Protein AF-A0A0G0XIG2-F1 (afdb_monomer)

Nearest PDB structures (foldseek):
  6jcs-assembly1_R  TM=6.718E-01  e=4.756E-05  Homo sapiens
  7kpn-assembly1_Z  TM=7.123E-01  e=2.279E-04  Homo sapiens
  9avk-assembly1_A  TM=6.670E-01  e=1.686E-04  Limosilactobacillus reuteri
  2e7m-assembly1_A  TM=6.532E-01  e=5.298E-04  Homo sapiens
  8cka-assembly1_A  TM=6.234E-01  e=2.222E-02  Deinococcus radiodurans R1 = ATCC 13939 = DSM 20539

Structure (mmCIF, N/CA/C/O backbone):
data_AF-A0A0G0XIG2-F1
#
_entry.id   AF-A0A0G0XIG2-F1
#
loop_
_atom_site.group_PDB
_atom_site.id
_atom_site.type_symbol
_atom_site.label_atom_id
_atom_site.label_alt_id
_atom_site.label_comp_id
_atom_site.label_asym_id
_atom_site.label_entity_id
_atom_site.label_seq_id
_atom_site.pdbx_PDB_ins_code
_atom_site.Cartn_x
_atom_site.Cartn_y
_atom_site.Cartn_z
_atom_site.occupancy
_atom_site.B_iso_or_equiv
_atom_site.auth_seq_id
_atom_site.auth_comp_id
_atom_site.auth_asym_id
_atom_site.auth_atom_id
_atom_site.pdbx_PDB_model_num
ATOM 1 N N . MET A 1 1 ? -50.048 7.049 24.162 1.00 36.16 1 MET A N 1
ATOM 2 C CA . MET A 1 1 ? -49.294 7.326 25.404 1.00 36.16 1 MET A CA 1
ATOM 3 C C . MET A 1 1 ? -50.264 7.246 26.570 1.00 36.16 1 MET A C 1
ATOM 5 O O . MET A 1 1 ? -51.149 8.084 26.656 1.00 36.16 1 MET A O 1
ATOM 9 N N . ARG A 1 2 ? -50.200 6.190 27.388 1.00 31.30 2 ARG A N 1
ATOM 10 C CA . ARG A 1 2 ? -51.058 6.041 28.573 1.00 31.30 2 ARG A CA 1
ATOM 11 C C . ARG A 1 2 ? -50.185 6.230 29.810 1.00 31.30 2 ARG A C 1
ATOM 13 O O . ARG A 1 2 ? -49.248 5.466 30.010 1.00 31.30 2 ARG A O 1
ATOM 20 N N . TYR A 1 3 ? -50.475 7.275 30.578 1.00 37.34 3 TYR A N 1
ATOM 21 C CA . TYR A 1 3 ? -49.872 7.518 31.884 1.00 37.34 3 TYR A CA 1
ATOM 22 C C . TYR A 1 3 ? -50.379 6.454 32.864 1.00 37.34 3 TYR A C 1
ATOM 24 O O . TYR A 1 3 ? -51.578 6.384 33.122 1.00 37.34 3 TYR A O 1
ATOM 32 N N . TYR A 1 4 ? -49.477 5.638 33.409 1.00 35.03 4 TYR A N 1
ATOM 33 C CA . TYR A 1 4 ? -49.761 4.840 34.599 1.00 35.03 4 TYR A CA 1
ATOM 34 C C . TYR A 1 4 ? -49.321 5.643 35.823 1.00 35.03 4 TYR A C 1
ATOM 36 O O . TYR A 1 4 ? -48.144 5.965 35.976 1.00 35.03 4 TYR A O 1
ATOM 44 N N . ALA A 1 5 ? -50.282 6.001 36.674 1.00 36.50 5 ALA A N 1
ATOM 45 C CA . ALA A 1 5 ? -50.008 6.548 37.996 1.00 36.50 5 ALA A CA 1
ATOM 46 C C . ALA A 1 5 ? -49.399 5.447 38.888 1.00 36.50 5 ALA A C 1
ATOM 48 O O . ALA A 1 5 ? -49.862 4.305 38.823 1.00 36.50 5 ALA A O 1
ATOM 49 N N . PRO A 1 6 ? -48.392 5.741 39.729 1.00 43.81 6 PRO A N 1
ATOM 50 C CA . PRO A 1 6 ? -47.852 4.739 40.635 1.00 43.81 6 PRO A CA 1
ATOM 51 C C . PRO A 1 6 ? -48.862 4.444 41.752 1.00 43.81 6 PRO A C 1
ATOM 53 O O . PRO A 1 6 ? -49.328 5.348 42.450 1.00 43.81 6 PRO A O 1
ATOM 56 N N . TYR A 1 7 ? -49.197 3.165 41.920 1.00 41.47 7 TYR A N 1
ATOM 57 C CA . TYR A 1 7 ? -50.006 2.676 43.033 1.00 41.47 7 TYR A CA 1
ATOM 58 C C . TYR A 1 7 ? -49.298 2.982 44.362 1.00 41.47 7 TYR A C 1
ATOM 60 O O . TYR A 1 7 ? -48.201 2.493 44.628 1.00 41.47 7 TYR A O 1
ATOM 68 N N . ARG A 1 8 ? -49.931 3.813 45.197 1.00 44.31 8 ARG A N 1
ATOM 69 C CA . ARG A 1 8 ? -49.504 4.113 46.568 1.00 44.31 8 ARG A CA 1
ATOM 70 C C . ARG A 1 8 ? -50.031 3.027 47.507 1.00 44.31 8 ARG A C 1
ATOM 72 O O . ARG A 1 8 ? -51.217 3.028 47.817 1.00 44.31 8 ARG A O 1
ATOM 79 N N . PHE A 1 9 ? -49.166 2.142 47.997 1.00 45.34 9 PHE A N 1
ATOM 80 C CA . PHE A 1 9 ? -49.479 1.355 49.192 1.00 45.34 9 PHE A CA 1
ATOM 81 C C . PHE A 1 9 ? -49.104 2.172 50.430 1.00 45.34 9 PHE A C 1
ATOM 83 O O . PHE A 1 9 ? -47.931 2.408 50.707 1.00 45.34 9 PHE A O 1
ATOM 90 N N . LEU A 1 10 ? -50.121 2.644 51.150 1.00 36.84 10 LEU A N 1
ATOM 91 C CA . LEU A 1 10 ? -49.984 3.240 52.475 1.00 36.84 10 LEU A CA 1
ATOM 92 C C . LEU A 1 10 ? -50.028 2.111 53.509 1.00 36.84 10 LEU A C 1
ATOM 94 O O . LEU A 1 10 ? -51.076 1.506 53.716 1.00 36.84 10 LEU A O 1
ATOM 98 N N . VAL A 1 11 ? -48.895 1.817 54.146 1.00 44.72 11 VAL A N 1
ATOM 99 C CA . VAL A 1 11 ? -48.856 0.946 55.328 1.00 44.72 11 VAL A CA 1
ATOM 100 C C . VAL A 1 11 ? -48.960 1.843 56.557 1.00 44.72 11 VAL A C 1
ATOM 102 O O . VAL A 1 11 ? -48.058 2.629 56.833 1.00 44.72 11 VAL A O 1
ATOM 105 N N . TYR A 1 12 ? -50.074 1.749 57.283 1.00 39.34 12 TYR A N 1
ATOM 106 C CA . TYR A 1 12 ? -50.264 2.432 58.561 1.00 39.34 12 TYR A CA 1
ATOM 107 C C . TYR A 1 12 ? -49.901 1.478 59.699 1.00 39.34 12 TYR A C 1
ATOM 109 O O . TYR A 1 12 ? -50.469 0.395 59.803 1.00 39.34 12 TYR A O 1
ATOM 117 N N . THR A 1 13 ? -48.990 1.879 60.583 1.00 43.47 13 THR A N 1
ATOM 118 C CA . THR A 1 13 ? -48.881 1.281 61.922 1.00 43.47 13 THR A CA 1
ATOM 119 C C . THR A 1 13 ? -49.115 2.390 62.937 1.00 43.47 13 THR A C 1
ATOM 121 O O . THR A 1 13 ? -48.410 3.396 62.931 1.00 43.47 13 THR A O 1
ATOM 124 N N . ILE A 1 14 ? -50.144 2.235 63.772 1.00 39.88 14 ILE A N 1
ATOM 125 C CA . ILE A 1 14 ? -50.480 3.189 64.831 1.00 39.88 14 ILE A CA 1
ATOM 126 C C . ILE A 1 14 ? -49.785 2.718 66.107 1.00 39.88 14 ILE A C 1
ATOM 128 O O . ILE A 1 14 ? -50.177 1.706 66.682 1.00 39.88 14 ILE A O 1
ATOM 132 N N . ILE A 1 15 ? -48.781 3.462 66.568 1.00 43.16 15 ILE A N 1
ATOM 133 C CA . ILE A 1 15 ? -48.285 3.376 67.945 1.00 43.16 15 ILE A CA 1
ATOM 134 C C . ILE A 1 15 ? -48.317 4.800 68.504 1.00 43.16 15 ILE A C 1
ATOM 136 O O . ILE A 1 15 ? -47.615 5.682 68.019 1.00 43.16 15 ILE A O 1
ATOM 140 N N . SER A 1 16 ? -49.225 5.028 69.455 1.00 48.47 16 SER A N 1
ATOM 141 C CA . SER A 1 16 ? -49.257 6.172 70.381 1.00 48.47 16 SER A CA 1
ATOM 142 C C . SER A 1 16 ? -48.782 7.537 69.837 1.00 48.47 16 SER A C 1
ATOM 144 O O . SER A 1 16 ? -47.772 8.079 70.279 1.00 48.47 16 SER A O 1
ATOM 146 N N . GLY A 1 17 ? -49.563 8.138 68.934 1.00 47.84 17 GLY A N 1
ATOM 147 C CA . GLY A 1 17 ? -49.668 9.602 68.842 1.00 47.84 17 GLY A CA 1
ATOM 148 C C . GLY A 1 17 ? -48.593 10.386 68.078 1.00 47.84 17 GLY A C 1
ATOM 149 O O . GLY A 1 17 ? -48.661 11.611 68.099 1.00 47.84 17 GLY A O 1
ATOM 150 N N . ILE A 1 18 ? -47.650 9.756 67.367 1.00 46.22 18 ILE A N 1
ATOM 151 C CA . ILE A 1 18 ? -46.701 10.478 66.494 1.00 46.22 18 ILE A CA 1
ATOM 152 C C . ILE A 1 18 ? -46.729 9.875 65.085 1.00 46.22 18 ILE A C 1
ATOM 154 O O . ILE A 1 18 ? -46.385 8.714 64.882 1.00 46.22 18 ILE A O 1
ATOM 158 N N . CYS A 1 19 ? -47.137 10.672 64.094 1.00 38.09 19 CYS A N 1
ATOM 159 C CA . CYS A 1 19 ? -47.075 10.301 62.682 1.00 38.09 19 CYS A CA 1
ATOM 160 C C . CYS A 1 19 ? -45.669 10.614 62.145 1.00 38.09 19 CYS A C 1
ATOM 162 O O . CYS A 1 19 ? -45.363 11.756 61.806 1.00 38.09 19 CYS A O 1
ATOM 164 N N . LEU A 1 20 ? -44.792 9.610 62.111 1.00 37.50 20 LEU A N 1
ATOM 165 C CA . LEU A 1 20 ? -43.488 9.693 61.450 1.00 37.50 20 LEU A CA 1
ATOM 166 C C . LEU A 1 20 ? -43.645 9.288 59.979 1.00 37.50 20 LEU A C 1
ATOM 168 O O . LEU A 1 20 ? -43.907 8.128 59.670 1.00 37.50 20 LEU A O 1
ATOM 172 N N . TYR A 1 21 ? -43.473 10.246 59.067 1.00 38.81 21 TYR A N 1
ATOM 173 C CA . TYR A 1 21 ? -43.365 9.970 57.635 1.00 38.81 21 TYR A CA 1
ATOM 174 C C . TYR A 1 21 ? -41.953 9.457 57.334 1.00 38.81 21 TYR A C 1
ATOM 176 O O . TYR A 1 21 ? -41.020 10.248 57.205 1.00 38.81 21 TYR A O 1
ATOM 184 N N . SER A 1 22 ? -41.767 8.144 57.212 1.00 49.09 22 SER A N 1
ATOM 185 C CA . SER A 1 22 ? -40.553 7.605 56.597 1.00 49.09 22 SER A CA 1
ATOM 186 C C . SER A 1 22 ? -40.738 7.568 55.079 1.00 49.09 22 SER A C 1
ATOM 188 O O . SER A 1 22 ? -41.499 6.776 54.525 1.00 49.09 22 SER A O 1
ATOM 190 N N . PHE A 1 23 ? -40.042 8.462 54.378 1.00 46.47 23 PHE A N 1
ATOM 191 C CA . PHE A 1 23 ? -39.913 8.385 52.928 1.00 46.47 23 PHE A CA 1
ATOM 192 C C . PHE A 1 23 ? -38.911 7.277 52.592 1.00 46.47 23 PHE A C 1
ATOM 194 O O . PHE A 1 23 ? -37.703 7.490 52.628 1.00 46.47 23 PHE A O 1
ATOM 201 N N . LEU A 1 24 ? -39.403 6.085 52.253 1.00 46.69 24 LEU A N 1
ATOM 202 C CA . LEU A 1 24 ? -38.600 5.103 51.526 1.00 46.69 24 LEU A CA 1
ATOM 203 C C . LEU A 1 24 ? -38.443 5.609 50.089 1.00 46.69 24 LEU A C 1
ATOM 205 O O . LEU A 1 24 ? -39.316 5.402 49.240 1.00 46.69 24 LEU A O 1
ATOM 209 N N . SER A 1 25 ? -37.343 6.312 49.821 1.00 52.09 25 SER A N 1
ATOM 210 C CA . SER A 1 25 ? -36.914 6.602 48.458 1.00 52.09 25 SER A CA 1
ATOM 211 C C . SER A 1 25 ? -36.524 5.284 47.790 1.00 52.09 25 SER A C 1
ATOM 213 O O . SER A 1 25 ? -35.416 4.776 47.930 1.00 52.09 25 SER A O 1
ATOM 215 N N . HIS A 1 26 ? -37.459 4.700 47.048 1.00 51.06 26 HIS A N 1
ATOM 216 C CA . HIS A 1 26 ? -37.123 3.634 46.118 1.00 51.06 26 HIS A CA 1
ATOM 217 C C . HIS A 1 26 ? -36.421 4.293 44.933 1.00 51.06 26 HIS A C 1
ATOM 219 O O . HIS A 1 26 ? -37.064 4.822 44.025 1.00 51.06 26 HIS A O 1
ATOM 225 N N . ALA A 1 27 ? -35.088 4.318 44.980 1.00 52.62 27 ALA A N 1
ATOM 226 C CA . ALA A 1 27 ? -34.281 4.647 43.820 1.00 52.62 27 ALA A CA 1
ATOM 227 C C . ALA A 1 27 ? -34.660 3.663 42.708 1.00 52.62 27 ALA A C 1
ATOM 229 O O . ALA A 1 27 ? -34.377 2.468 42.781 1.00 52.62 27 ALA A O 1
ATOM 230 N N . SER A 1 28 ? -35.366 4.156 41.695 1.00 52.25 28 SER A N 1
ATOM 231 C CA . SER A 1 28 ? -35.620 3.385 40.487 1.00 52.25 28 SER A CA 1
ATOM 232 C C . SER A 1 28 ? -34.295 3.326 39.736 1.00 52.25 28 SER A C 1
ATOM 234 O O . SER A 1 28 ? -33.903 4.305 39.105 1.00 52.25 28 SER A O 1
ATOM 236 N N . ILE A 1 29 ? -33.564 2.217 39.852 1.00 52.56 29 ILE A N 1
ATOM 237 C CA . ILE A 1 29 ? -32.381 1.983 39.023 1.00 52.56 29 ILE A CA 1
ATOM 238 C C . ILE A 1 29 ? -32.909 1.729 37.612 1.00 52.56 29 ILE A C 1
ATOM 240 O O . ILE A 1 29 ? -33.339 0.623 37.288 1.00 52.56 29 ILE A O 1
ATOM 244 N N . SER A 1 30 ? -32.927 2.761 36.768 1.00 47.56 30 SER A N 1
ATOM 245 C CA . SER A 1 30 ? -33.072 2.556 35.332 1.00 47.56 30 SER A CA 1
ATOM 246 C C . SER A 1 30 ? -31.855 1.753 34.880 1.00 47.56 30 SER A C 1
ATOM 248 O O . SER A 1 30 ? -30.745 2.284 34.818 1.00 47.56 30 SER A O 1
ATOM 250 N N . HIS A 1 31 ? -32.037 0.461 34.620 1.00 43.78 31 HIS A N 1
ATOM 251 C CA . HIS A 1 31 ? -31.001 -0.377 34.035 1.00 43.78 31 HIS A CA 1
ATOM 252 C C . HIS A 1 31 ? -30.837 0.055 32.574 1.00 43.78 31 HIS A C 1
ATOM 254 O O . HIS A 1 31 ? -31.499 -0.471 31.680 1.00 43.78 31 HIS A O 1
ATOM 260 N N . ALA A 1 32 ? -30.021 1.086 32.337 1.00 54.28 32 ALA A N 1
ATOM 261 C CA . ALA A 1 32 ? -29.539 1.387 31.000 1.00 54.28 32 ALA A CA 1
ATOM 262 C C . ALA A 1 32 ? -28.873 0.105 30.497 1.00 54.28 32 ALA A C 1
ATOM 264 O O . ALA A 1 32 ? -27.925 -0.376 31.122 1.00 54.28 32 ALA A O 1
ATOM 265 N N . GLN A 1 33 ? -29.423 -0.497 29.439 1.00 55.59 33 GLN A N 1
ATOM 266 C CA . GLN A 1 33 ? -28.812 -1.673 28.833 1.00 55.59 33 GLN A CA 1
ATOM 267 C C . GLN A 1 33 ? -27.356 -1.325 28.539 1.00 55.59 33 GLN A C 1
ATOM 269 O O . GLN A 1 33 ? -27.069 -0.393 27.789 1.00 55.59 33 GLN A O 1
ATOM 274 N N . SER A 1 34 ? -26.444 -2.014 29.218 1.00 69.56 34 SER A N 1
ATOM 275 C CA . SER A 1 34 ? -25.024 -1.740 29.078 1.00 69.56 34 SER A CA 1
ATOM 276 C C . SER A 1 34 ? -24.607 -2.219 27.693 1.00 69.56 34 SER A C 1
ATOM 278 O O . SER A 1 34 ? -24.662 -3.416 27.401 1.00 69.56 34 SER A O 1
ATOM 280 N N . ILE A 1 35 ? -24.254 -1.276 26.819 1.00 84.00 35 ILE A N 1
ATOM 281 C CA . ILE A 1 35 ? -23.637 -1.583 25.528 1.00 84.00 35 ILE A CA 1
ATOM 282 C C . ILE A 1 35 ? -22.392 -2.419 25.829 1.00 84.00 35 ILE A C 1
ATOM 284 O O . ILE A 1 35 ? -21.539 -1.995 26.604 1.00 84.00 35 ILE A O 1
ATOM 288 N N . THR A 1 36 ? -22.321 -3.624 25.267 1.00 93.69 36 THR A N 1
ATOM 289 C CA . THR A 1 36 ? -21.193 -4.536 25.466 1.00 93.69 36 THR A CA 1
ATOM 290 C C . THR A 1 36 ? -20.287 -4.435 24.252 1.00 93.69 36 THR A C 1
ATOM 292 O O . THR A 1 36 ? -20.733 -4.693 23.140 1.00 93.69 36 THR A O 1
ATOM 295 N N . LEU A 1 37 ? -19.010 -4.111 24.442 1.00 97.31 37 LEU A N 1
ATOM 296 C CA . LEU A 1 37 ? -18.024 -4.184 23.363 1.00 97.31 37 LEU A CA 1
ATOM 297 C C . LEU A 1 37 ? -17.799 -5.651 22.947 1.00 97.31 37 LEU A C 1
ATOM 299 O O . LEU A 1 37 ? -17.106 -6.402 23.638 1.00 97.31 37 LEU A O 1
ATOM 303 N N . SER A 1 38 ? -18.383 -6.056 21.819 1.00 97.50 38 SER A N 1
ATOM 304 C CA . SER A 1 38 ? -18.361 -7.447 21.352 1.00 97.50 38 SER A CA 1
ATOM 305 C C . SER A 1 38 ? -17.321 -7.700 20.268 1.00 97.50 38 SER A C 1
ATOM 307 O O . SER A 1 38 ? -16.796 -8.806 20.186 1.00 97.50 38 SER A O 1
ATOM 309 N N . SER A 1 39 ? -17.028 -6.714 19.420 1.00 98.19 39 SER A N 1
ATOM 310 C CA . SER A 1 39 ? -15.992 -6.843 18.393 1.00 98.19 39 SER A CA 1
ATOM 311 C C . SER A 1 39 ? -15.452 -5.487 17.940 1.00 98.19 39 SER A C 1
ATOM 313 O O . SER A 1 39 ? -16.015 -4.435 18.245 1.00 98.19 39 SER A O 1
ATOM 315 N N . VAL A 1 40 ? -14.347 -5.524 17.201 1.00 98.56 40 VAL A N 1
ATOM 316 C CA . VAL A 1 40 ? -13.801 -4.395 16.447 1.00 98.56 40 VAL A CA 1
ATOM 317 C C . VAL A 1 40 ? -13.400 -4.884 15.062 1.00 98.56 40 VAL A C 1
ATOM 319 O O . VAL A 1 40 ? -12.956 -6.020 14.904 1.00 98.56 40 VAL A O 1
ATOM 322 N N . GLN A 1 41 ? -13.572 -4.036 14.056 1.00 98.44 41 GLN A N 1
ATOM 323 C CA . GLN A 1 41 ? -13.164 -4.302 12.681 1.00 98.44 41 GLN A CA 1
ATOM 324 C C . GLN A 1 41 ? -12.167 -3.245 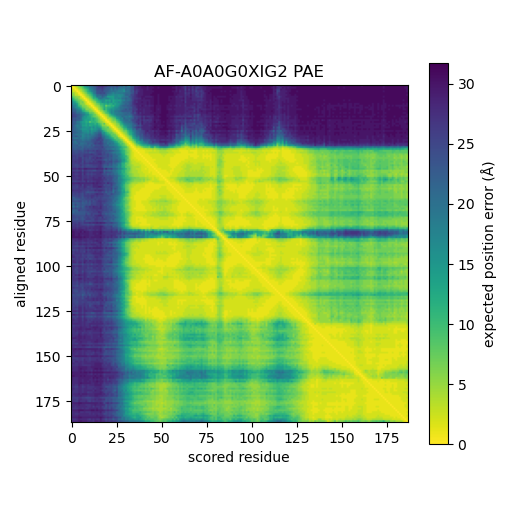12.216 1.00 98.44 41 GLN A C 1
ATOM 326 O O . GLN A 1 41 ? -12.270 -2.085 12.613 1.00 98.44 41 GLN A O 1
ATOM 331 N N . ILE A 1 42 ? -11.235 -3.647 11.348 1.00 98.19 42 ILE A N 1
ATOM 332 C CA . ILE A 1 42 ? -10.354 -2.740 10.605 1.00 98.19 42 ILE A CA 1
ATOM 333 C C . ILE A 1 42 ? -10.802 -2.718 9.149 1.00 98.19 42 ILE A C 1
ATOM 335 O O . ILE A 1 42 ? -10.976 -3.767 8.526 1.00 98.19 42 ILE A O 1
ATOM 339 N N . GLN A 1 43 ? -10.892 -1.521 8.587 1.00 97.94 43 GLN A N 1
ATOM 340 C CA . GLN A 1 43 ? -10.994 -1.302 7.156 1.00 97.94 43 GLN A CA 1
ATOM 341 C C . GLN A 1 43 ? -9.738 -0.584 6.671 1.00 97.94 43 GLN A C 1
ATOM 343 O O . GLN A 1 43 ? -9.392 0.488 7.163 1.00 97.94 43 GLN A O 1
ATOM 348 N N . ALA A 1 44 ? -9.052 -1.195 5.711 1.00 97.12 44 ALA A N 1
ATOM 349 C CA . ALA A 1 44 ? -7.889 -0.623 5.051 1.00 97.12 44 ALA A CA 1
ATOM 350 C C . ALA A 1 44 ? -8.271 -0.184 3.637 1.00 97.12 44 ALA A C 1
ATOM 352 O O . ALA A 1 44 ? -8.973 -0.919 2.940 1.00 97.12 44 ALA A O 1
ATOM 353 N N . ALA A 1 45 ? -7.783 0.976 3.192 1.00 97.38 45 ALA A N 1
ATOM 354 C CA . ALA A 1 45 ? -7.996 1.437 1.817 1.00 97.38 45 ALA A CA 1
ATOM 355 C C . ALA A 1 45 ? -7.392 0.471 0.775 1.00 97.38 45 ALA A C 1
ATOM 357 O O . ALA A 1 45 ? -7.906 0.332 -0.330 1.00 97.38 45 ALA A O 1
ATOM 358 N N . SER A 1 46 ? -6.312 -0.218 1.146 1.00 96.75 46 SER A N 1
ATOM 359 C CA . SER A 1 46 ? -5.690 -1.315 0.404 1.00 96.75 46 SER A CA 1
ATOM 360 C C . SER A 1 46 ? -4.992 -2.239 1.401 1.00 96.75 46 SER A C 1
ATOM 362 O O . SER A 1 46 ? -4.536 -1.781 2.443 1.00 96.75 46 SER A O 1
ATOM 364 N N . LYS A 1 47 ? -4.868 -3.533 1.095 1.00 95.50 47 LYS A N 1
ATOM 365 C CA . LYS A 1 47 ? -4.010 -4.456 1.869 1.00 95.50 47 LYS A CA 1
ATOM 366 C C . LYS A 1 47 ? -2.585 -4.546 1.316 1.00 95.50 47 LYS A C 1
ATOM 368 O O . LYS A 1 47 ? -1.731 -5.195 1.914 1.00 95.50 47 LYS A O 1
ATOM 373 N N . THR A 1 48 ? -2.328 -3.865 0.201 1.00 95.94 48 THR A N 1
ATOM 374 C CA . THR A 1 48 ? -1.008 -3.745 -0.417 1.00 95.94 48 THR A CA 1
ATOM 375 C C . THR A 1 48 ? -0.559 -2.291 -0.384 1.00 95.94 48 THR A C 1
ATOM 377 O O . THR A 1 48 ? -1.302 -1.401 -0.803 1.00 95.94 48 THR A O 1
ATOM 380 N N . ALA A 1 49 ? 0.660 -2.056 0.091 1.00 95.00 49 ALA A N 1
ATOM 381 C CA . ALA A 1 49 ? 1.297 -0.750 0.127 1.00 95.00 49 ALA A CA 1
ATOM 382 C C . ALA A 1 49 ? 2.598 -0.780 -0.682 1.00 95.00 49 ALA A C 1
ATOM 384 O O . ALA A 1 49 ? 3.365 -1.739 -0.611 1.00 95.00 49 ALA A O 1
ATOM 385 N N . THR A 1 50 ? 2.869 0.284 -1.429 1.00 95.19 50 THR A N 1
ATOM 386 C CA . THR A 1 50 ? 4.093 0.411 -2.224 1.00 95.19 50 THR A CA 1
ATOM 387 C C . THR A 1 50 ? 4.994 1.460 -1.593 1.00 95.19 50 THR A C 1
ATOM 389 O O . THR A 1 50 ? 4.553 2.581 -1.324 1.00 95.19 50 THR A O 1
ATOM 392 N N . ILE A 1 51 ? 6.260 1.112 -1.363 1.00 93.75 51 ILE A N 1
ATOM 393 C CA . ILE A 1 51 ? 7.247 2.046 -0.807 1.00 93.75 51 ILE A CA 1
ATOM 394 C C . ILE A 1 51 ? 7.328 3.292 -1.707 1.00 93.75 51 ILE A C 1
ATOM 396 O O . ILE A 1 51 ? 7.412 3.188 -2.930 1.00 93.75 51 ILE A O 1
ATOM 400 N N . GLY A 1 52 ? 7.254 4.481 -1.103 1.00 90.69 52 GLY A N 1
ATOM 401 C CA . GLY A 1 52 ? 7.328 5.762 -1.817 1.00 90.69 52 GLY A CA 1
ATOM 402 C C . GLY A 1 52 ? 6.040 6.223 -2.520 1.00 90.69 52 GLY A C 1
ATOM 403 O O . GLY A 1 52 ? 6.044 7.296 -3.115 1.00 90.69 52 GLY A O 1
ATOM 404 N N . LYS A 1 53 ? 4.928 5.472 -2.446 1.00 90.81 53 LYS A N 1
ATOM 405 C CA . LYS A 1 53 ? 3.628 5.862 -3.044 1.00 90.81 53 LYS A CA 1
ATOM 406 C C . LYS A 1 53 ? 2.637 6.503 -2.061 1.00 90.81 53 LYS A C 1
ATOM 408 O O . LYS A 1 53 ? 1.494 6.755 -2.429 1.00 90.81 53 LYS A O 1
ATOM 413 N N . GLY A 1 54 ? 3.083 6.811 -0.843 1.00 92.94 54 GLY A N 1
ATOM 414 C CA . GLY A 1 54 ? 2.259 7.385 0.223 1.00 92.94 54 GLY A CA 1
ATOM 415 C C . GLY A 1 54 ? 1.751 6.343 1.220 1.00 92.94 54 GLY A C 1
ATOM 416 O O . GLY A 1 54 ? 2.044 5.151 1.109 1.00 92.94 54 GLY A O 1
ATOM 417 N N . SER A 1 55 ? 1.027 6.815 2.232 1.00 96.38 55 SER A N 1
ATOM 418 C CA . SER A 1 55 ? 0.503 5.975 3.310 1.00 96.38 55 SER A CA 1
ATOM 419 C C . SER A 1 55 ? -0.849 5.358 2.942 1.00 96.38 55 SER A C 1
ATOM 421 O O . SER A 1 55 ? -1.646 5.953 2.219 1.00 96.38 55 SER A O 1
ATOM 423 N N . VAL A 1 56 ? -1.136 4.176 3.484 1.00 97.62 56 VAL A N 1
ATOM 424 C CA . VAL A 1 56 ? -2.447 3.529 3.390 1.00 97.62 56 VAL A CA 1
ATOM 425 C C . VAL A 1 56 ? -3.305 3.949 4.578 1.00 97.62 56 VAL A C 1
ATOM 427 O 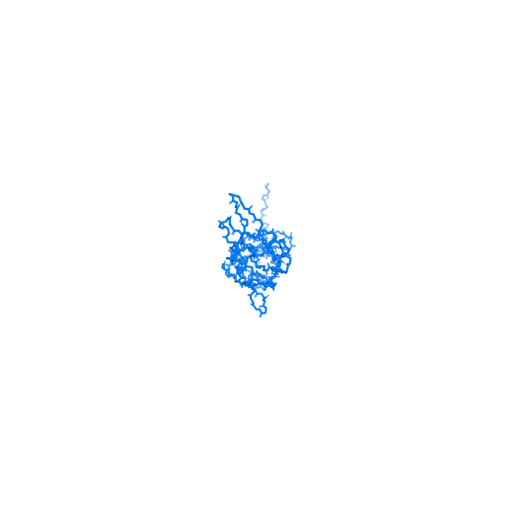O . VAL A 1 56 ? -2.929 3.718 5.727 1.00 97.62 56 VAL A O 1
ATOM 430 N N . GLY A 1 57 ? -4.468 4.536 4.301 1.00 98.12 57 GLY A N 1
ATOM 431 C CA . GLY A 1 57 ? -5.450 4.879 5.327 1.00 98.12 57 GLY A CA 1
ATOM 432 C C . GLY A 1 57 ? -6.106 3.636 5.931 1.00 98.12 57 GLY A C 1
ATOM 433 O O . GLY A 1 57 ? -6.507 2.715 5.211 1.00 98.12 57 GLY A O 1
ATOM 434 N N . LEU A 1 58 ? -6.226 3.636 7.254 1.00 98.44 58 LEU A N 1
ATOM 435 C CA . LEU A 1 58 ? -6.861 2.602 8.059 1.00 98.44 58 LEU A CA 1
ATOM 436 C C . LEU A 1 58 ? -7.928 3.240 8.945 1.00 98.44 58 LEU A C 1
ATOM 438 O O . LEU A 1 58 ? -7.704 4.307 9.517 1.00 98.44 58 LEU A O 1
ATOM 442 N N . SER A 1 59 ? -9.058 2.565 9.109 1.00 98.44 59 SER A N 1
ATOM 443 C CA . SER A 1 59 ? -10.107 2.963 10.045 1.00 98.44 59 SER A CA 1
ATOM 444 C C . SER A 1 59 ? -10.583 1.783 10.876 1.00 98.44 59 SER A C 1
ATOM 446 O O . SER A 1 59 ? -10.620 0.658 10.378 1.00 98.44 59 SER A O 1
ATOM 448 N N . ALA A 1 60 ? -10.987 2.045 12.114 1.00 98.38 60 ALA A N 1
ATOM 449 C CA . ALA A 1 60 ? -11.548 1.050 13.014 1.00 98.38 60 ALA A CA 1
ATOM 450 C C . ALA A 1 60 ? -12.964 1.424 13.458 1.00 98.38 60 ALA A C 1
ATOM 452 O O . ALA A 1 60 ? -13.263 2.598 13.684 1.00 98.38 60 ALA A O 1
ATOM 453 N N . LEU A 1 61 ? -13.815 0.408 13.612 1.00 98.56 61 LEU A N 1
ATOM 454 C CA . LEU A 1 61 ? -15.155 0.551 14.174 1.00 98.56 61 LEU A CA 1
ATOM 455 C C . LEU A 1 61 ? -15.473 -0.632 15.089 1.00 98.56 61 LEU A C 1
ATOM 457 O O . LEU A 1 61 ? -15.274 -1.791 14.719 1.00 98.56 61 LEU A O 1
ATOM 461 N N . ALA A 1 62 ? -15.928 -0.322 16.297 1.00 98.50 62 ALA A N 1
ATOM 462 C CA . ALA A 1 62 ? -16.378 -1.285 17.288 1.00 98.50 62 ALA A CA 1
ATOM 463 C C . ALA A 1 62 ? -17.870 -1.594 17.141 1.00 98.50 62 ALA A C 1
ATOM 465 O O . ALA A 1 62 ? -18.647 -0.729 16.734 1.00 98.50 62 ALA A O 1
ATOM 466 N N . TYR A 1 63 ? -18.266 -2.804 17.534 1.00 98.19 63 TYR A N 1
ATOM 467 C CA . TYR A 1 63 ? -19.646 -3.271 17.463 1.00 98.19 63 TYR A CA 1
ATOM 468 C C . TYR A 1 63 ? -20.094 -3.945 18.756 1.00 98.19 63 TYR A C 1
ATOM 470 O O . TYR A 1 63 ? -19.295 -4.563 19.473 1.00 98.19 63 TYR A O 1
ATOM 478 N N . ASP A 1 64 ? -21.390 -3.827 19.031 1.00 97.25 64 ASP A N 1
ATOM 479 C CA . ASP A 1 64 ? -22.053 -4.503 20.138 1.00 97.25 64 ASP A CA 1
ATOM 480 C C . ASP A 1 64 ? -22.369 -5.977 19.820 1.00 97.25 64 ASP A C 1
ATOM 482 O O . ASP A 1 64 ? -22.085 -6.484 18.732 1.00 97.25 64 ASP A O 1
ATOM 486 N N . GLN A 1 65 ? -22.961 -6.686 20.780 1.00 95.50 65 GLN A N 1
ATOM 487 C CA . GLN A 1 65 ? -23.345 -8.095 20.642 1.00 95.50 65 GLN A CA 1
ATOM 488 C C . GLN A 1 65 ? -24.415 -8.357 19.566 1.00 95.50 65 GLN A C 1
ATOM 490 O O . GLN A 1 65 ? -24.592 -9.496 19.140 1.00 95.50 65 GLN A O 1
ATOM 495 N N . ASN A 1 66 ? -25.125 -7.317 19.126 1.00 95.56 66 ASN A N 1
ATOM 496 C CA . ASN A 1 66 ? -26.122 -7.369 18.060 1.00 95.56 66 ASN A CA 1
ATOM 497 C C . ASN A 1 66 ? -25.546 -6.883 16.718 1.00 95.56 66 ASN A C 1
ATOM 499 O O . ASN A 1 66 ? -26.300 -6.700 15.763 1.00 95.56 66 ASN A O 1
ATOM 503 N N . ASN A 1 67 ? -24.225 -6.677 16.640 1.00 96.00 67 ASN A N 1
ATOM 504 C CA . ASN A 1 67 ? -23.519 -6.147 15.478 1.00 96.00 67 ASN A CA 1
ATOM 505 C C . ASN A 1 67 ? -23.922 -4.705 15.102 1.00 96.00 67 ASN A C 1
ATOM 507 O O . ASN A 1 67 ? -23.772 -4.294 13.950 1.00 96.00 67 ASN A O 1
ATOM 511 N N . ASN A 1 68 ? -24.413 -3.910 16.059 1.00 96.62 68 ASN A N 1
ATOM 512 C CA . ASN A 1 68 ? -24.612 -2.477 15.855 1.00 96.62 68 ASN A CA 1
ATOM 513 C C . ASN A 1 68 ? -23.306 -1.718 16.112 1.00 96.62 68 ASN A C 1
ATOM 515 O O . ASN A 1 68 ? -22.592 -2.045 17.063 1.00 96.62 68 ASN A O 1
ATOM 519 N N . PRO A 1 69 ? -22.994 -0.683 15.315 1.00 97.06 69 PRO A N 1
ATOM 520 C CA . PRO A 1 69 ? -21.792 0.113 15.511 1.00 97.06 69 PRO A CA 1
ATOM 521 C C . PRO A 1 69 ? -21.868 0.936 16.799 1.00 97.06 69 PRO A C 1
ATOM 523 O O . PRO A 1 69 ? -22.900 1.529 17.123 1.00 97.06 69 PRO A O 1
ATOM 526 N N . ILE A 1 70 ? -20.742 1.018 17.505 1.00 96.88 70 ILE A N 1
ATOM 527 C CA . ILE A 1 70 ? -20.600 1.810 18.723 1.00 96.88 70 ILE A CA 1
ATOM 528 C C . ILE A 1 70 ? -19.791 3.073 18.415 1.00 96.88 70 ILE A C 1
ATOM 530 O O . ILE A 1 70 ? -18.585 3.025 18.177 1.00 96.88 70 ILE A O 1
ATOM 534 N N . TRP A 1 71 ? -20.468 4.221 18.432 1.00 93.75 71 TRP A N 1
ATOM 535 C CA . TRP A 1 71 ? -19.907 5.499 17.974 1.00 93.75 71 TRP A CA 1
ATOM 536 C C . TRP A 1 71 ? -19.184 6.313 19.055 1.00 93.75 71 TRP A C 1
ATOM 538 O O . TRP A 1 71 ? -18.511 7.290 18.733 1.00 93.75 71 TRP A O 1
ATOM 548 N N . SER A 1 72 ? -19.326 5.958 20.334 1.00 93.12 72 SER A N 1
ATOM 549 C CA . SER A 1 72 ? -18.747 6.712 21.451 1.00 93.12 72 SER A CA 1
ATOM 550 C C . SER A 1 72 ? -18.371 5.807 22.626 1.00 93.12 72 SER A C 1
ATOM 552 O O . SER A 1 72 ? -18.821 4.668 22.725 1.00 93.12 72 SER A O 1
ATOM 554 N N . GLY A 1 73 ? -17.498 6.303 23.508 1.00 93.56 73 GLY A N 1
ATOM 555 C CA . GLY A 1 73 ? -17.038 5.558 24.687 1.00 93.56 73 GLY A CA 1
ATOM 556 C C . GLY A 1 73 ? -16.011 4.456 24.401 1.00 93.56 73 GLY A C 1
ATOM 557 O O . GLY A 1 73 ? -15.615 3.757 25.330 1.00 93.56 73 GLY A O 1
ATOM 558 N N . VAL A 1 74 ? -15.567 4.314 23.146 1.00 97.69 74 VAL A N 1
ATOM 559 C CA . VAL A 1 74 ? -14.497 3.391 22.738 1.00 97.69 74 VAL A CA 1
ATOM 560 C C . VAL A 1 74 ? -13.213 4.170 22.478 1.00 97.69 74 VAL A C 1
ATOM 562 O O . VAL A 1 74 ? -13.218 5.126 21.700 1.00 97.69 74 VAL A O 1
ATOM 565 N N . THR A 1 75 ? -12.106 3.743 23.080 1.00 98.12 75 THR A N 1
ATOM 566 C CA . THR A 1 75 ? -10.761 4.175 22.683 1.00 98.12 75 THR A CA 1
ATOM 567 C C . THR A 1 75 ? -10.130 3.137 21.765 1.00 98.12 75 THR A C 1
ATOM 569 O O . THR A 1 75 ? -10.367 1.940 21.915 1.00 98.12 75 THR A O 1
ATOM 572 N N . TYR A 1 76 ? -9.336 3.602 20.804 1.00 98.44 76 TYR A N 1
ATOM 573 C CA . TYR A 1 76 ? -8.665 2.758 19.820 1.00 98.44 76 TYR A CA 1
ATOM 574 C C . TYR A 1 76 ? -7.163 2.999 19.897 1.00 98.44 76 TYR A C 1
ATOM 576 O O . TYR A 1 76 ? -6.727 4.150 19.837 1.00 98.44 76 TYR A O 1
ATOM 584 N N . GLU A 1 77 ? -6.394 1.924 20.000 1.00 98.31 77 GLU A N 1
ATOM 585 C CA . GLU A 1 77 ? -4.934 1.931 19.987 1.00 98.31 77 GLU A CA 1
ATOM 586 C C . GLU A 1 77 ? -4.435 1.043 18.851 1.00 98.31 77 GLU A C 1
ATOM 588 O O . GLU A 1 77 ? -4.763 -0.141 18.783 1.00 98.31 77 GLU A O 1
ATOM 593 N N . TRP A 1 78 ? -3.651 1.623 17.953 1.00 97.69 78 TRP A N 1
ATOM 594 C CA . TRP A 1 78 ? -3.094 0.952 16.789 1.00 97.69 78 TRP A CA 1
ATOM 595 C C . TRP A 1 78 ? -1.687 0.448 17.074 1.00 97.69 78 TRP A C 1
ATOM 597 O O . TRP A 1 78 ? -0.895 1.099 17.757 1.00 97.69 78 TRP A O 1
ATOM 607 N N . GLY A 1 79 ? -1.349 -0.687 16.477 1.00 95.00 79 GLY A N 1
ATOM 608 C CA . GLY A 1 79 ? -0.007 -1.239 16.523 1.00 95.00 79 GLY A CA 1
ATOM 609 C C . GLY A 1 79 ? 0.297 -2.098 15.308 1.00 95.00 79 GLY A C 1
ATOM 610 O O . GLY A 1 79 ? -0.569 -2.395 14.487 1.00 95.00 79 GLY A O 1
ATOM 611 N N . ILE A 1 80 ? 1.561 -2.481 15.182 1.00 90.25 80 ILE A N 1
ATOM 612 C CA . ILE A 1 80 ? 2.035 -3.382 14.138 1.00 90.25 80 ILE A CA 1
ATOM 613 C C . ILE A 1 80 ? 2.827 -4.509 14.790 1.00 90.25 80 ILE A C 1
ATOM 615 O O . ILE A 1 80 ? 3.731 -4.266 15.587 1.00 90.25 80 ILE A O 1
ATOM 619 N N . SER A 1 81 ? 2.498 -5.750 14.456 1.00 78.06 81 SER A N 1
ATOM 620 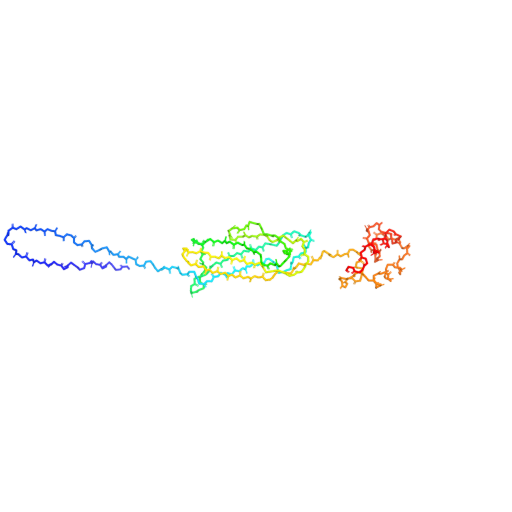C CA . SER A 1 81 ? 3.310 -6.914 14.784 1.00 78.06 81 SER A CA 1
ATOM 621 C C . SER A 1 81 ? 4.057 -7.342 13.531 1.00 78.06 81 SER A C 1
ATOM 623 O O . SER A 1 81 ? 3.508 -7.976 12.631 1.00 78.06 81 SER A O 1
ATOM 625 N N . SER A 1 82 ? 5.334 -6.985 13.444 1.00 63.62 82 SER A N 1
ATOM 626 C CA . SER A 1 82 ? 6.239 -7.657 12.514 1.00 63.62 82 SER A CA 1
ATOM 627 C C . SER A 1 82 ? 7.646 -7.686 13.086 1.00 63.62 82 SER A C 1
ATOM 629 O O . SER A 1 82 ? 8.114 -6.721 13.683 1.00 63.62 82 SER A O 1
ATOM 631 N N . SER A 1 83 ? 8.323 -8.811 12.881 1.00 53.56 83 SER A N 1
ATOM 632 C CA . SER A 1 83 ? 9.680 -9.104 13.354 1.00 53.56 83 SER A CA 1
ATOM 633 C C . SER A 1 83 ? 10.744 -8.114 12.866 1.00 53.56 83 SER A C 1
ATOM 635 O O . SER A 1 83 ? 11.844 -8.110 13.401 1.00 53.56 83 SER A O 1
ATOM 637 N N . ASN A 1 84 ? 10.424 -7.274 11.874 1.00 62.44 84 ASN A N 1
ATOM 638 C CA . ASN A 1 84 ? 11.328 -6.299 11.265 1.00 62.44 84 ASN A CA 1
ATOM 639 C C . ASN A 1 84 ? 10.643 -4.973 10.848 1.00 62.44 84 ASN A C 1
ATOM 641 O O . ASN A 1 84 ? 11.248 -4.232 10.077 1.00 62.44 84 ASN A O 1
ATOM 645 N N . SER A 1 85 ? 9.408 -4.706 11.312 1.00 77.81 85 SER A N 1
ATOM 646 C CA . SER A 1 85 ? 8.547 -3.551 10.964 1.00 77.81 85 SER A CA 1
ATOM 647 C C . SER A 1 85 ? 8.513 -3.215 9.465 1.00 77.81 85 SER A C 1
ATOM 649 O O . SER A 1 85 ? 9.350 -2.479 8.965 1.00 77.81 85 SER A O 1
ATOM 651 N N . VAL A 1 86 ? 7.531 -3.726 8.715 1.00 92.00 86 VAL A N 1
ATOM 652 C CA . VAL A 1 86 ? 7.366 -3.398 7.272 1.00 92.00 86 VAL A CA 1
ATOM 653 C C . VAL A 1 86 ? 6.963 -1.933 7.015 1.00 92.00 86 VAL A C 1
ATOM 655 O O . VAL A 1 86 ? 7.091 -1.404 5.907 1.00 92.00 86 VAL A O 1
ATOM 658 N N . GLY A 1 87 ? 6.487 -1.256 8.059 1.00 93.75 87 GLY A N 1
ATOM 659 C CA . GLY A 1 87 ? 6.069 0.137 8.028 1.00 93.75 87 GLY A CA 1
ATOM 660 C C . GLY A 1 87 ? 5.888 0.719 9.428 1.00 93.75 87 GLY A C 1
ATOM 661 O O . GLY A 1 87 ? 6.231 0.083 10.429 1.00 93.75 87 GLY A O 1
ATOM 662 N N . SER A 1 88 ? 5.347 1.933 9.485 1.00 94.25 88 SER A N 1
ATOM 663 C CA . SER A 1 88 ? 4.970 2.648 10.711 1.00 94.25 88 SER A CA 1
ATOM 664 C C . SER A 1 88 ? 3.511 3.102 10.662 1.00 94.25 88 SER A C 1
ATOM 666 O O . SER A 1 88 ? 2.905 3.158 9.592 1.00 94.25 88 SER A O 1
ATOM 668 N N . LEU A 1 89 ? 2.944 3.425 11.826 1.00 96.19 89 LEU A N 1
ATOM 669 C CA . LEU A 1 89 ? 1.564 3.887 11.981 1.00 96.19 89 LEU A CA 1
ATOM 670 C C . LEU A 1 89 ? 1.538 5.278 12.610 1.00 96.19 89 LEU A C 1
ATOM 672 O O . LEU A 1 89 ? 2.267 5.539 13.567 1.00 96.19 89 LEU A O 1
ATOM 676 N N . ASN A 1 90 ? 0.698 6.168 12.084 1.00 96.31 90 ASN A N 1
ATOM 677 C CA . ASN A 1 90 ? 0.474 7.489 12.665 1.00 96.31 90 ASN A CA 1
ATOM 678 C C . ASN A 1 90 ? -0.926 8.039 12.304 1.00 96.31 90 ASN A C 1
ATOM 680 O O . ASN A 1 90 ? -1.254 8.101 11.113 1.00 96.31 90 ASN A O 1
ATOM 684 N N . PRO A 1 91 ? -1.745 8.479 13.280 1.00 97.69 91 PRO A N 1
ATOM 685 C CA . PRO A 1 91 ? -1.534 8.377 14.731 1.00 97.69 91 PRO A CA 1
ATOM 686 C C . PRO A 1 91 ? -1.666 6.938 15.254 1.00 97.69 91 PRO A C 1
ATOM 688 O O . PRO A 1 91 ? -2.247 6.078 14.597 1.00 97.69 91 PRO A O 1
ATOM 691 N N . LEU A 1 92 ? -1.127 6.670 16.449 1.00 97.12 92 LEU A N 1
ATOM 692 C CA . LEU A 1 92 ? -1.283 5.378 17.140 1.00 97.12 92 LEU A CA 1
ATOM 693 C C . LEU A 1 92 ? -2.574 5.286 17.965 1.00 97.12 92 LEU A C 1
ATOM 695 O O . LEU A 1 92 ? -2.852 4.248 18.556 1.00 97.12 92 LEU A O 1
ATOM 699 N N . GLN A 1 93 ? -3.361 6.359 18.032 1.00 97.62 93 GLN A N 1
ATOM 700 C CA . GLN A 1 93 ? -4.609 6.411 18.787 1.00 97.62 93 GLN A CA 1
ATOM 701 C C . GLN A 1 93 ? -5.717 7.060 17.963 1.00 97.62 93 GLN A C 1
ATOM 703 O O . GLN A 1 93 ? -5.458 7.969 17.173 1.00 97.62 93 GLN A O 1
ATOM 708 N N . GLY A 1 94 ? -6.951 6.623 18.202 1.00 97.38 94 GLY A N 1
ATOM 709 C CA . GLY A 1 94 ? -8.149 7.136 17.540 1.00 97.38 94 GLY A CA 1
ATOM 710 C C . GLY A 1 94 ? -8.688 6.205 16.456 1.00 97.38 94 GLY A C 1
ATOM 711 O O . GLY A 1 94 ? -8.138 5.144 16.176 1.00 97.38 94 GLY A O 1
ATOM 712 N N . THR A 1 95 ? -9.805 6.592 15.8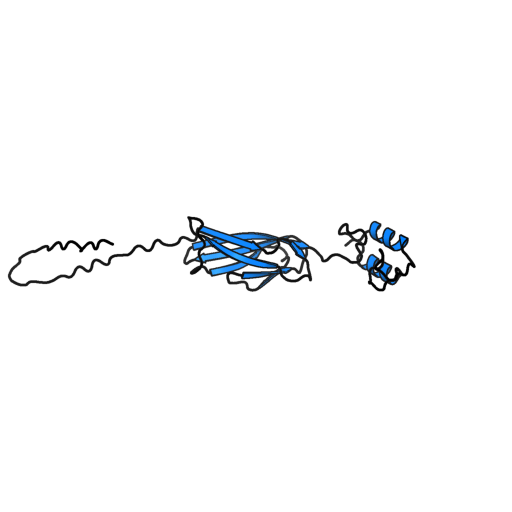47 1.00 97.56 95 THR A N 1
ATOM 713 C CA . THR A 1 95 ? -10.538 5.756 14.879 1.00 97.56 95 THR A CA 1
ATOM 714 C C . THR A 1 95 ? -9.829 5.599 13.537 1.00 97.56 95 THR A C 1
ATOM 716 O O . THR A 1 95 ? -10.207 4.724 12.764 1.00 97.56 95 THR A O 1
ATOM 719 N N . ILE A 1 96 ? -8.820 6.426 13.251 1.00 98.19 96 ILE A N 1
ATOM 720 C CA . ILE A 1 96 ? -8.077 6.444 11.989 1.00 98.19 96 ILE A CA 1
ATOM 721 C C . ILE A 1 96 ? -6.581 6.358 12.284 1.00 98.19 96 ILE A C 1
ATOM 723 O O . ILE A 1 96 ? -6.084 7.027 13.188 1.00 98.19 96 ILE A O 1
ATOM 727 N N . SER A 1 97 ? -5.863 5.584 11.476 1.00 98.25 97 SER A N 1
ATOM 728 C CA . SER A 1 97 ? -4.402 5.578 11.422 1.00 98.25 97 SER A CA 1
ATOM 729 C C . SER A 1 97 ? -3.932 5.505 9.973 1.00 98.25 97 SER A C 1
ATOM 731 O O . SER A 1 97 ? -4.688 5.122 9.082 1.00 98.25 97 SER A O 1
ATOM 733 N N . ASN A 1 98 ? -2.682 5.872 9.718 1.00 97.94 98 ASN A N 1
ATOM 734 C CA . ASN A 1 98 ? -2.069 5.756 8.402 1.00 97.94 98 ASN A CA 1
ATOM 735 C C . ASN A 1 98 ? -0.854 4.844 8.480 1.00 97.94 98 ASN A C 1
ATOM 737 O O . ASN A 1 98 ? 0.076 5.109 9.241 1.00 97.94 98 ASN A O 1
ATOM 741 N N . PHE A 1 99 ? -0.852 3.801 7.658 1.00 96.94 99 PHE A N 1
ATOM 742 C CA . PHE A 1 99 ? 0.267 2.886 7.507 1.00 96.94 99 PHE A CA 1
ATOM 743 C C . PHE A 1 99 ? 1.247 3.406 6.454 1.00 96.94 99 PHE A C 1
ATOM 745 O O . PHE A 1 99 ? 0.897 3.523 5.282 1.00 96.94 99 PHE A O 1
ATOM 752 N N . THR A 1 100 ? 2.480 3.705 6.854 1.00 96.12 100 THR A N 1
ATOM 753 C CA . THR A 1 100 ? 3.535 4.200 5.959 1.00 96.12 100 THR A CA 1
ATOM 754 C C . THR A 1 100 ? 4.562 3.093 5.704 1.00 96.12 100 THR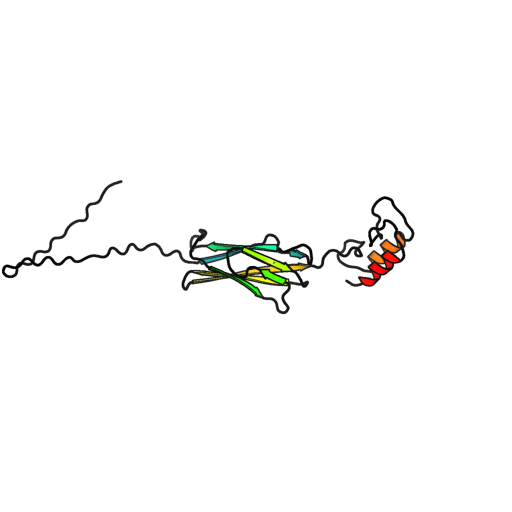 A C 1
ATOM 756 O O . THR A 1 100 ? 5.281 2.727 6.637 1.00 96.12 100 THR A O 1
ATOM 759 N N . PRO A 1 101 ? 4.643 2.536 4.479 1.00 95.31 101 PRO A N 1
ATOM 760 C CA . PRO A 1 101 ? 5.572 1.453 4.160 1.00 95.31 101 PRO A CA 1
ATOM 761 C C . PRO A 1 101 ? 7.011 1.960 4.022 1.00 95.31 101 PRO A C 1
ATOM 763 O O . PRO A 1 101 ? 7.253 2.977 3.371 1.00 95.31 101 PRO A O 1
ATOM 766 N N . PHE A 1 102 ? 7.980 1.213 4.553 1.00 92.50 102 PHE A N 1
ATOM 767 C CA . PHE A 1 102 ? 9.406 1.488 4.315 1.00 92.50 102 PHE A CA 1
ATOM 768 C C . PHE A 1 102 ? 10.257 0.237 4.067 1.00 92.50 102 PHE A C 1
ATOM 770 O O . PHE A 1 102 ? 11.410 0.364 3.660 1.00 92.50 102 PHE A O 1
ATOM 777 N N . LYS A 1 103 ? 9.716 -0.970 4.275 1.00 91.62 103 LYS A N 1
ATOM 778 C CA . LYS A 1 103 ? 10.427 -2.229 4.026 1.00 91.62 103 LYS A CA 1
ATOM 779 C C . LYS A 1 103 ? 9.490 -3.266 3.419 1.00 91.62 103 LYS A C 1
ATOM 781 O O . LYS A 1 103 ? 8.374 -3.438 3.897 1.00 91.62 103 LYS A O 1
ATOM 786 N N . THR A 1 104 ? 9.954 -3.958 2.381 1.00 91.19 104 THR A N 1
ATOM 787 C CA . THR A 1 104 ? 9.185 -5.007 1.704 1.00 91.19 104 THR A CA 1
ATOM 788 C C . THR A 1 104 ? 8.939 -6.213 2.610 1.00 91.19 104 THR A C 1
ATOM 790 O O . THR A 1 104 ? 9.705 -6.490 3.537 1.00 91.19 104 THR A O 1
ATOM 793 N N . GLY A 1 105 ? 7.855 -6.935 2.335 1.00 91.06 105 GLY A N 1
ATOM 794 C CA . GLY A 1 105 ? 7.441 -8.118 3.086 1.00 91.06 105 GLY A CA 1
ATOM 795 C C . GLY A 1 105 ? 6.020 -7.993 3.617 1.00 91.06 105 GLY A C 1
ATOM 796 O O . GLY A 1 105 ? 5.234 -7.175 3.147 1.00 91.06 105 GLY A O 1
ATOM 797 N N . THR A 1 106 ? 5.683 -8.809 4.609 1.00 91.75 106 THR A N 1
ATOM 798 C CA . THR A 1 106 ? 4.352 -8.838 5.224 1.00 91.75 106 THR A CA 1
ATOM 799 C C . THR A 1 106 ? 4.428 -8.494 6.706 1.00 91.75 106 THR A C 1
ATOM 801 O O . THR A 1 106 ? 5.357 -8.913 7.398 1.00 91.75 106 THR A O 1
ATOM 804 N N . GLY A 1 107 ? 3.438 -7.765 7.210 1.00 90.75 107 GLY A N 1
ATOM 805 C CA . GLY A 1 107 ? 3.284 -7.507 8.640 1.00 90.75 107 GLY A CA 1
ATOM 806 C C . GLY A 1 107 ? 1.828 -7.299 9.013 1.00 90.75 107 GLY A C 1
ATOM 807 O O . GLY A 1 107 ? 1.044 -6.825 8.193 1.00 90.75 107 GLY A O 1
ATOM 808 N N . ASP A 1 108 ? 1.468 -7.649 10.242 1.00 92.69 108 ASP A N 1
ATOM 809 C CA . ASP A 1 108 ? 0.094 -7.503 10.709 1.00 92.69 108 ASP A CA 1
ATOM 810 C C . ASP A 1 108 ? -0.068 -6.159 11.413 1.00 92.69 108 ASP A C 1
ATOM 812 O O . ASP A 1 108 ? 0.647 -5.846 12.366 1.00 92.69 108 ASP A O 1
ATOM 816 N N . VAL A 1 109 ? -1.010 -5.352 10.940 1.00 95.44 109 VAL A N 1
ATOM 817 C CA . VAL A 1 109 ? -1.471 -4.157 11.644 1.00 95.44 109 VAL A CA 1
ATOM 818 C C . VAL A 1 109 ? -2.660 -4.550 12.497 1.00 95.44 109 VAL A C 1
ATOM 820 O O . VAL A 1 109 ? -3.598 -5.163 11.998 1.00 95.44 109 VAL A O 1
ATOM 823 N N . PHE A 1 110 ? -2.648 -4.182 13.768 1.00 96.62 110 PHE A N 1
ATOM 824 C CA . PHE A 1 110 ? -3.741 -4.458 14.683 1.00 96.62 110 PHE A CA 1
ATOM 825 C C . PHE A 1 110 ? -4.288 -3.182 15.308 1.00 96.62 110 PHE A C 1
ATOM 827 O O . PHE A 1 110 ? -3.609 -2.158 15.401 1.00 96.62 110 PHE A O 1
ATOM 834 N N . VAL A 1 111 ? -5.532 -3.271 15.763 1.00 98.25 111 VAL A N 1
ATOM 835 C CA . VAL A 1 111 ? -6.174 -2.256 16.590 1.00 98.25 111 VAL A CA 1
ATOM 836 C C . VAL A 1 111 ? -6.740 -2.924 17.830 1.00 98.25 111 VAL A C 1
ATOM 838 O O . VAL A 1 111 ? -7.304 -4.017 17.760 1.00 98.25 111 VAL A O 1
ATOM 841 N N . ILE A 1 112 ? -6.589 -2.255 18.964 1.00 98.31 112 ILE A N 1
ATOM 842 C CA . ILE A 1 112 ? -7.214 -2.610 20.227 1.00 98.31 112 ILE A CA 1
ATOM 843 C C . ILE A 1 112 ? -8.299 -1.574 20.506 1.00 98.31 112 ILE A C 1
ATOM 845 O O . ILE A 1 112 ? -8.000 -0.392 20.646 1.00 98.31 112 ILE A O 1
ATOM 849 N N . ALA A 1 113 ? -9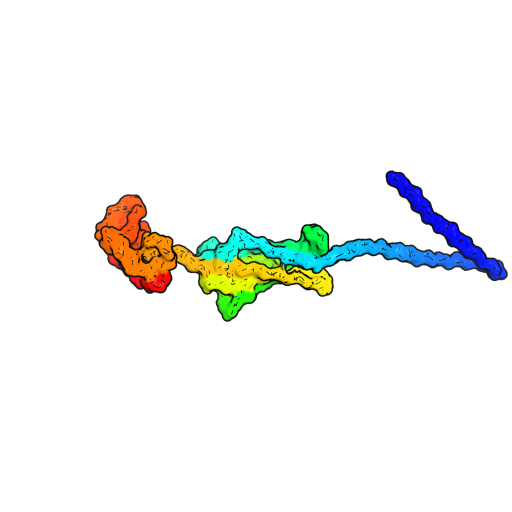.548 -2.021 20.600 1.00 98.56 113 ALA A N 1
ATOM 850 C CA . ALA A 1 113 ? -10.673 -1.234 21.081 1.00 98.56 113 ALA A CA 1
ATOM 851 C C . ALA A 1 113 ? -10.875 -1.484 22.582 1.00 98.56 113 ALA A C 1
ATOM 853 O O . ALA A 1 113 ? -10.927 -2.640 23.011 1.00 98.56 113 ALA A O 1
ATOM 854 N N . ARG A 1 114 ? -11.018 -0.421 23.380 1.00 98.25 114 ARG A N 1
ATOM 855 C CA . ARG A 1 114 ? -11.334 -0.505 24.814 1.00 98.25 114 ARG A CA 1
ATOM 856 C C . ARG A 1 114 ? -12.573 0.305 25.165 1.00 98.25 114 ARG A C 1
ATOM 858 O O . ARG A 1 114 ? -12.718 1.440 24.723 1.00 98.25 114 ARG A O 1
ATOM 865 N N . MET A 1 115 ? -13.441 -0.273 25.990 1.00 96.38 115 MET A N 1
ATOM 866 C CA . MET A 1 115 ? -14.624 0.381 26.556 1.00 96.38 115 MET A CA 1
ATOM 867 C C . MET A 1 115 ? -14.747 -0.025 28.027 1.00 96.38 115 MET A C 1
ATOM 869 O O . MET A 1 115 ? -15.144 -1.147 28.346 1.00 96.38 115 MET A O 1
ATOM 873 N N . GLY A 1 116 ? -14.345 0.865 28.938 1.00 92.81 116 GLY A N 1
ATOM 874 C CA . GLY A 1 116 ? -14.193 0.515 30.353 1.00 92.81 116 GLY A CA 1
ATOM 875 C C . GLY A 1 116 ? -13.203 -0.643 30.532 1.00 92.81 116 GLY A C 1
ATOM 876 O O . GLY A 1 116 ? -12.069 -0.565 30.067 1.00 92.81 116 GLY A O 1
ATOM 877 N N . ASN A 1 117 ? -13.647 -1.733 31.164 1.00 93.12 117 ASN A N 1
ATOM 878 C CA . ASN A 1 117 ? -12.834 -2.941 31.367 1.00 93.12 117 ASN A CA 1
ATOM 879 C C . ASN A 1 117 ? -12.888 -3.923 30.183 1.00 93.12 117 ASN A C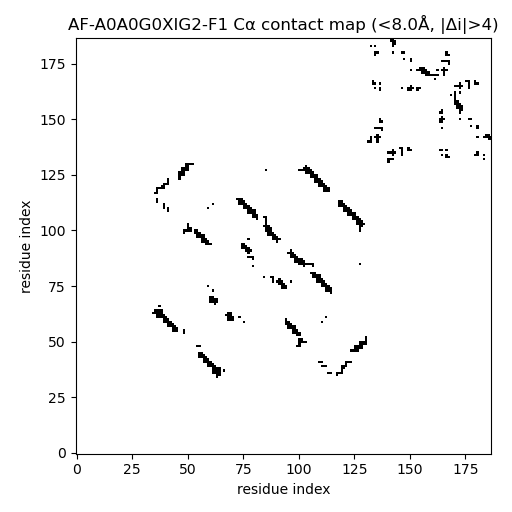 1
ATOM 881 O O . ASN A 1 117 ? -12.243 -4.969 30.225 1.00 93.12 117 ASN A O 1
ATOM 885 N N . GLN A 1 118 ? -13.677 -3.630 29.147 1.00 96.12 118 GLN A N 1
ATOM 886 C CA . GLN A 1 118 ? -13.795 -4.489 27.974 1.00 96.12 118 GLN A CA 1
ATOM 887 C C . GLN A 1 118 ? -12.697 -4.169 26.964 1.00 96.12 118 GLN A C 1
ATOM 889 O O . GLN A 1 118 ? -12.395 -3.000 26.718 1.00 96.12 118 GLN A O 1
ATOM 894 N N . MET A 1 119 ? -12.144 -5.209 26.345 1.00 97.44 119 MET A N 1
ATOM 895 C CA . MET A 1 119 ? -11.106 -5.100 25.327 1.00 97.44 119 MET A CA 1
ATOM 896 C C . MET A 1 119 ? -11.408 -6.060 24.180 1.00 97.44 119 MET A C 1
ATOM 898 O O . MET A 1 119 ? -11.690 -7.232 24.413 1.00 97.44 119 MET A O 1
ATOM 902 N N . GLN A 1 120 ? -11.310 -5.561 22.953 1.00 98.31 120 GLN A N 1
ATOM 903 C CA . GLN A 1 120 ? -11.357 -6.363 21.734 1.00 98.31 120 GLN A CA 1
ATOM 904 C C . GLN A 1 120 ? -10.194 -5.968 20.835 1.00 98.31 120 GLN A C 1
ATOM 906 O O . GLN A 1 120 ? -9.842 -4.792 20.759 1.00 98.31 120 GLN A O 1
ATOM 911 N N . ALA A 1 121 ? -9.594 -6.939 20.157 1.00 97.50 121 ALA A N 1
ATOM 912 C CA . ALA A 1 121 ? -8.489 -6.696 19.243 1.00 97.50 121 ALA A CA 1
ATOM 913 C C . ALA A 1 121 ? -8.705 -7.449 17.934 1.00 97.50 121 ALA A C 1
ATOM 915 O O . ALA A 1 121 ? -9.216 -8.567 17.927 1.00 97.50 121 ALA A O 1
ATOM 916 N N . VAL A 1 122 ? -8.292 -6.837 16.829 1.00 97.69 122 VAL A N 1
ATOM 917 C CA . VAL A 1 122 ? -8.303 -7.469 15.508 1.00 97.69 122 VAL A CA 1
ATOM 918 C C . VAL A 1 122 ? -7.065 -7.043 14.731 1.00 97.69 122 VAL A C 1
ATOM 920 O O . VAL A 1 122 ? -6.553 -5.942 14.938 1.00 97.69 122 VAL A O 1
ATOM 923 N N . GLY A 1 123 ? -6.587 -7.920 13.851 1.00 95.94 123 GLY A N 1
ATOM 924 C CA . GLY A 1 123 ? -5.455 -7.675 12.964 1.00 95.94 123 GLY A CA 1
ATOM 925 C C . GLY A 1 123 ? -5.844 -7.744 11.489 1.00 95.94 123 GLY A C 1
ATOM 926 O O . GLY A 1 123 ? -6.788 -8.437 11.110 1.00 95.94 123 GLY A O 1
ATOM 927 N N . VAL A 1 124 ? -5.087 -7.047 10.650 1.00 95.56 124 VAL A N 1
ATOM 928 C CA . VAL A 1 124 ? -5.110 -7.154 9.194 1.00 95.56 124 VAL A CA 1
ATOM 929 C C . VAL A 1 124 ? -3.678 -7.282 8.682 1.00 95.56 124 VAL A C 1
ATOM 931 O O . VAL A 1 124 ? -2.808 -6.486 9.034 1.00 95.56 124 VAL A O 1
ATOM 934 N N . GLN A 1 125 ? -3.433 -8.278 7.834 1.00 95.00 125 GLN A N 1
ATOM 935 C CA . GLN A 1 125 ? -2.144 -8.425 7.170 1.00 95.00 125 GLN A CA 1
ATOM 936 C C . GLN A 1 125 ? -1.983 -7.354 6.089 1.00 95.00 125 GLN A C 1
ATOM 938 O O . GLN A 1 125 ? -2.853 -7.184 5.230 1.00 95.00 125 GLN A O 1
ATOM 943 N N . MET A 1 126 ? -0.841 -6.677 6.116 1.00 94.81 126 MET A N 1
ATOM 944 C CA . MET A 1 126 ? -0.398 -5.720 5.113 1.00 94.81 126 MET A CA 1
ATOM 945 C C . MET A 1 126 ? 0.772 -6.312 4.332 1.00 94.81 126 MET A C 1
ATOM 947 O O . MET A 1 126 ? 1.741 -6.793 4.922 1.00 94.81 126 MET A O 1
ATOM 951 N N . THR A 1 127 ? 0.697 -6.251 3.005 1.00 94.94 127 THR A N 1
ATOM 952 C CA . THR A 1 127 ? 1.801 -6.608 2.107 1.00 94.94 127 THR A CA 1
ATOM 953 C C . THR A 1 127 ? 2.480 -5.339 1.613 1.00 94.94 127 THR A C 1
ATOM 955 O O . THR A 1 127 ? 1.830 -4.460 1.050 1.00 94.94 127 THR A O 1
ATOM 958 N N . VAL A 1 128 ? 3.789 -5.235 1.810 1.00 94.38 128 VAL A N 1
ATOM 959 C CA . VAL A 1 128 ? 4.607 -4.127 1.320 1.00 94.38 128 VAL A CA 1
ATOM 960 C C . VAL A 1 128 ? 5.457 -4.591 0.150 1.00 94.38 128 VAL A C 1
ATOM 962 O O . VAL A 1 128 ? 6.245 -5.530 0.271 1.00 94.38 128 VAL A O 1
ATOM 965 N N . VAL A 1 129 ? 5.320 -3.890 -0.971 1.00 92.38 129 VAL A N 1
ATOM 966 C CA . VAL A 1 129 ? 6.062 -4.148 -2.206 1.00 92.38 129 VAL A CA 1
ATOM 967 C C . VAL A 1 129 ? 6.988 -2.982 -2.543 1.00 92.38 129 VAL A C 1
ATOM 969 O O . VAL A 1 129 ? 6.744 -1.832 -2.156 1.00 92.38 129 VAL A O 1
ATOM 972 N N . ALA A 1 130 ? 8.066 -3.286 -3.262 1.00 89.00 130 ALA A N 1
ATOM 973 C CA . ALA A 1 130 ? 8.924 -2.266 -3.846 1.00 89.00 130 ALA A CA 1
ATOM 974 C C . ALA A 1 130 ? 8.149 -1.486 -4.926 1.00 89.00 130 ALA A C 1
ATOM 976 O O . ALA A 1 130 ? 7.192 -2.017 -5.502 1.00 89.00 130 ALA A O 1
ATOM 977 N N . PRO A 1 131 ? 8.510 -0.221 -5.198 1.00 87.56 131 PRO A N 1
ATOM 978 C CA . PRO A 1 131 ? 8.012 0.461 -6.382 1.00 87.56 131 PRO A CA 1
ATOM 979 C C . PRO A 1 131 ? 8.447 -0.291 -7.650 1.00 87.56 131 PRO A C 1
ATOM 981 O O . PRO A 1 131 ? 9.508 -0.917 -7.637 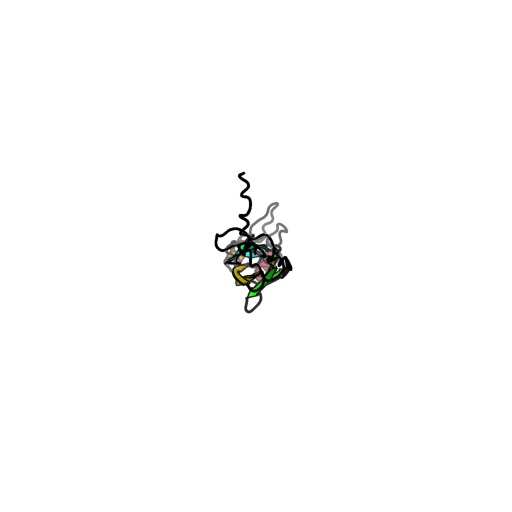1.00 87.56 131 PRO A O 1
ATOM 984 N N . PRO A 1 132 ? 7.668 -0.211 -8.745 1.00 84.69 132 PRO A N 1
ATOM 985 C CA . PRO A 1 132 ? 8.095 -0.745 -10.033 1.00 84.69 132 PRO A CA 1
ATOM 986 C C . PRO A 1 132 ? 9.465 -0.182 -10.416 1.00 84.69 132 PRO A C 1
ATOM 988 O O . PRO A 1 132 ? 9.672 1.035 -10.346 1.00 84.69 132 PRO A O 1
ATOM 991 N N . SER A 1 133 ? 10.386 -1.061 -10.803 1.00 89.50 133 SER A N 1
ATOM 992 C CA . SER A 1 133 ? 11.693 -0.653 -11.304 1.00 89.50 133 SER A CA 1
ATOM 993 C C . SER A 1 133 ? 11.553 -0.205 -12.759 1.00 89.50 133 SER A C 1
ATOM 995 O O . SER A 1 133 ? 11.036 -0.972 -13.565 1.00 89.50 133 SER A O 1
ATOM 997 N N . PRO A 1 134 ? 12.041 0.984 -13.149 1.00 90.50 134 PRO A N 1
ATOM 998 C CA . PRO A 1 134 ? 12.117 1.365 -14.561 1.00 90.50 134 PRO A CA 1
ATOM 999 C C . PRO A 1 134 ? 12.978 0.404 -15.399 1.00 90.50 134 PRO A C 1
ATOM 1001 O O . PRO A 1 134 ? 12.857 0.374 -16.620 1.00 90.50 134 PRO A O 1
ATOM 1004 N N . ALA A 1 135 ? 13.860 -0.363 -14.746 1.00 94.75 135 ALA A N 1
ATOM 1005 C CA . ALA A 1 135 ? 14.706 -1.370 -15.375 1.00 94.75 135 ALA A CA 1
ATOM 1006 C C . ALA A 1 135 ? 14.020 -2.737 -15.564 1.00 94.75 135 ALA A C 1
ATOM 1008 O O . ALA A 1 135 ? 14.581 -3.583 -16.256 1.00 94.75 135 ALA A O 1
ATOM 1009 N N . ASP A 1 136 ? 12.838 -2.955 -14.976 1.00 95.38 136 ASP A N 1
ATOM 1010 C CA . ASP A 1 136 ? 11.972 -4.098 -15.292 1.00 95.38 136 ASP A CA 1
ATOM 1011 C C . ASP A 1 136 ? 11.198 -3.760 -16.574 1.00 95.38 136 ASP A C 1
ATOM 1013 O O . ASP A 1 136 ? 10.080 -3.243 -16.566 1.00 95.38 136 ASP A O 1
ATOM 1017 N N . ILE A 1 137 ? 11.875 -3.955 -17.703 1.00 95.81 137 ILE A N 1
ATOM 1018 C CA . ILE A 1 137 ? 11.382 -3.607 -19.037 1.00 95.81 137 ILE A CA 1
ATOM 1019 C C . ILE A 1 137 ? 10.338 -4.635 -19.500 1.00 95.81 137 ILE A C 1
ATOM 1021 O O . ILE A 1 137 ? 9.468 -4.314 -20.314 1.00 95.81 137 ILE A O 1
ATOM 1025 N N . SER A 1 138 ? 10.424 -5.869 -18.999 1.00 94.62 138 SER A N 1
ATOM 1026 C CA . SER A 1 138 ? 9.489 -6.954 -19.290 1.00 94.62 138 SER A CA 1
ATOM 1027 C C . SER A 1 138 ? 8.168 -6.838 -18.516 1.00 94.62 138 SER A C 1
ATOM 1029 O O . SER A 1 138 ? 7.138 -7.315 -19.000 1.00 94.62 138 SER A O 1
ATOM 1031 N N . GLY A 1 139 ? 8.178 -6.160 -17.365 1.00 90.94 139 GLY A N 1
ATOM 1032 C CA . GLY A 1 139 ? 7.032 -5.978 -16.480 1.00 90.94 139 GLY A CA 1
ATOM 1033 C C . GLY A 1 139 ? 6.704 -7.213 -15.639 1.00 90.94 139 GLY A C 1
ATOM 1034 O O . GLY A 1 139 ? 5.560 -7.353 -15.196 1.00 90.94 139 GLY A O 1
ATOM 1035 N N . ASP A 1 140 ? 7.658 -8.130 -15.455 1.00 90.31 140 ASP A N 1
ATOM 1036 C CA . ASP A 1 140 ? 7.461 -9.379 -14.708 1.00 90.31 140 ASP A CA 1
ATOM 1037 C C . ASP A 1 140 ? 7.759 -9.249 -13.200 1.00 90.31 140 ASP A C 1
ATOM 1039 O O . ASP A 1 140 ? 7.585 -10.202 -12.429 1.00 90.31 140 ASP A O 1
ATOM 1043 N N . GLY A 1 141 ? 8.136 -8.045 -12.768 1.00 87.94 141 GLY A N 1
ATOM 1044 C CA . GLY A 1 141 ? 8.471 -7.696 -11.397 1.00 87.94 141 GLY A CA 1
ATOM 1045 C C . GLY A 1 141 ? 9.930 -7.953 -11.031 1.00 87.94 141 GLY A C 1
ATOM 1046 O O . GLY A 1 141 ? 10.252 -7.842 -9.847 1.00 87.94 141 GLY A O 1
ATOM 1047 N N . LYS A 1 142 ? 10.793 -8.323 -11.985 1.00 90.44 142 LYS A N 1
ATOM 1048 C CA . LYS A 1 142 ? 12.214 -8.611 -11.760 1.00 90.44 142 LYS A CA 1
ATOM 1049 C C . LYS A 1 142 ? 13.078 -7.913 -12.798 1.00 90.44 142 LYS A C 1
ATOM 1051 O O . LYS A 1 142 ? 12.661 -7.687 -13.922 1.00 90.44 142 LYS A O 1
ATOM 1056 N N . VAL A 1 143 ? 14.327 -7.630 -12.440 1.00 95.00 143 VAL A N 1
ATOM 1057 C CA . VAL A 1 143 ? 15.317 -7.113 -13.399 1.00 95.00 143 VAL A CA 1
ATOM 1058 C C . VAL A 1 143 ? 16.317 -8.216 -13.729 1.00 95.00 143 VAL A C 1
ATOM 1060 O O . VAL A 1 143 ? 17.201 -8.538 -12.935 1.00 95.00 143 VAL A O 1
ATOM 1063 N N . THR A 1 144 ? 16.177 -8.834 -14.899 1.00 97.06 144 THR A N 1
ATOM 1064 C CA . THR A 1 144 ? 16.912 -10.044 -15.293 1.00 97.06 144 THR A CA 1
ATOM 1065 C C . THR A 1 144 ? 17.537 -9.942 -16.689 1.00 97.06 144 THR A C 1
ATOM 1067 O O . THR A 1 144 ? 17.550 -8.898 -17.343 1.00 97.06 144 THR A O 1
ATOM 1070 N N . VAL A 1 145 ? 18.082 -11.064 -17.178 1.00 97.94 145 VAL A N 1
ATOM 1071 C CA . VAL A 1 145 ? 18.593 -11.179 -18.552 1.00 97.94 145 VAL A CA 1
ATOM 1072 C C . VAL A 1 145 ? 17.504 -10.930 -19.602 1.00 97.94 145 VAL A C 1
ATOM 1074 O O . VAL A 1 145 ? 17.823 -10.497 -20.709 1.00 97.94 145 VAL A O 1
ATOM 1077 N N . THR A 1 146 ? 16.230 -11.154 -19.265 1.00 97.75 146 THR A N 1
ATOM 1078 C CA . THR A 1 146 ? 15.103 -10.839 -20.148 1.00 97.75 146 THR A CA 1
ATOM 1079 C C . THR A 1 146 ? 15.060 -9.339 -20.429 1.00 97.75 146 THR A C 1
ATOM 1081 O O . THR A 1 146 ? 15.072 -8.941 -21.593 1.00 97.75 146 THR A O 1
ATOM 1084 N N . ASP A 1 147 ? 15.136 -8.501 -19.397 1.00 97.81 147 ASP A N 1
ATOM 1085 C CA . ASP A 1 147 ? 15.145 -7.040 -19.528 1.00 97.81 147 ASP A CA 1
ATOM 1086 C C . ASP A 1 147 ? 16.380 -6.556 -20.281 1.00 97.81 147 ASP A C 1
ATOM 1088 O O . ASP A 1 147 ? 16.275 -5.734 -21.193 1.00 97.81 147 ASP A O 1
ATOM 1092 N N . LEU A 1 148 ? 17.546 -7.140 -19.978 1.00 97.88 148 LEU A N 1
ATOM 1093 C CA . LEU A 1 148 ? 18.779 -6.860 -20.713 1.00 97.88 148 LEU A CA 1
ATOM 1094 C C . LEU A 1 148 ? 18.619 -7.168 -22.209 1.00 97.88 148 LEU A C 1
ATOM 1096 O O . LEU A 1 148 ? 19.038 -6.371 -23.046 1.00 97.88 148 LEU A O 1
ATOM 1100 N N . SER A 1 149 ? 17.999 -8.297 -22.561 1.00 97.94 149 SER A N 1
ATOM 1101 C CA . SER A 1 149 ? 17.768 -8.667 -23.960 1.00 97.94 149 SER A CA 1
ATOM 1102 C C . SER A 1 149 ? 16.842 -7.675 -24.669 1.00 97.94 149 SER A C 1
ATOM 1104 O O . SER A 1 149 ? 17.117 -7.285 -25.807 1.00 97.94 149 SER A O 1
ATOM 1106 N N . ILE A 1 150 ? 15.804 -7.187 -23.979 1.00 97.44 150 ILE A N 1
ATOM 1107 C CA . ILE A 1 150 ? 14.892 -6.176 -24.519 1.00 97.44 150 ILE A CA 1
ATOM 1108 C C . ILE A 1 150 ? 15.633 -4.848 -24.710 1.00 97.44 150 ILE A C 1
ATOM 1110 O O . ILE A 1 150 ? 15.518 -4.244 -25.779 1.00 97.44 150 ILE A O 1
ATOM 1114 N N . LEU A 1 151 ? 16.437 -4.414 -23.735 1.00 98.00 151 LEU A N 1
ATOM 1115 C CA . LEU A 1 151 ? 17.252 -3.202 -23.849 1.00 98.00 151 LEU A CA 1
ATOM 1116 C C . LEU A 1 151 ? 18.208 -3.296 -25.043 1.00 98.00 151 LEU A C 1
ATOM 1118 O O . LEU A 1 151 ? 18.217 -2.412 -25.899 1.00 98.00 151 LEU A O 1
ATOM 1122 N N . LEU A 1 152 ? 18.969 -4.389 -25.146 1.00 97.69 152 LEU A N 1
ATOM 1123 C CA . LEU A 1 152 ? 19.944 -4.587 -26.220 1.00 97.69 152 LEU A CA 1
ATOM 1124 C C . LEU A 1 152 ? 19.286 -4.678 -27.602 1.00 97.69 152 LEU A C 1
ATOM 1126 O O . LEU A 1 152 ? 19.843 -4.160 -28.568 1.00 97.69 152 LEU A O 1
ATOM 1130 N N . SER A 1 153 ? 18.079 -5.247 -27.704 1.00 97.62 153 SER A N 1
ATOM 1131 C CA . SER A 1 153 ? 17.311 -5.263 -28.960 1.00 97.62 153 SER A CA 1
ATOM 1132 C C . SER A 1 153 ? 16.919 -3.863 -29.455 1.00 97.62 153 SER A C 1
ATOM 1134 O O . SER A 1 153 ? 16.632 -3.677 -30.637 1.00 97.62 153 SER A O 1
ATOM 1136 N N . ASN A 1 154 ? 16.938 -2.871 -28.561 1.00 96.88 154 ASN A N 1
ATOM 1137 C CA . ASN A 1 154 ? 16.607 -1.479 -28.837 1.00 96.88 154 ASN A CA 1
ATOM 1138 C C . ASN A 1 154 ? 17.819 -0.539 -28.756 1.00 96.88 154 ASN A C 1
ATOM 1140 O O . ASN A 1 154 ? 17.651 0.670 -28.899 1.00 96.88 154 ASN A O 1
ATOM 1144 N N . PHE A 1 155 ? 19.031 -1.059 -28.552 1.00 97.69 155 PHE A N 1
ATOM 1145 C CA . PHE A 1 155 ? 20.214 -0.236 -28.311 1.00 97.69 155 PHE A CA 1
ATOM 1146 C C . PHE A 1 155 ? 20.525 0.704 -29.485 1.00 97.69 155 PHE A C 1
ATOM 1148 O O . PHE A 1 155 ? 20.491 0.312 -30.651 1.00 97.69 155 PHE A O 1
ATOM 1155 N N . GLY A 1 156 ? 20.826 1.965 -29.176 1.00 96.62 156 GLY A N 1
ATOM 1156 C CA . GLY A 1 156 ? 21.073 3.026 -30.152 1.00 96.62 156 GLY A CA 1
ATOM 1157 C C . GLY A 1 156 ? 19.809 3.652 -30.752 1.00 96.62 156 GLY A C 1
ATOM 1158 O O . GLY A 1 156 ? 19.920 4.607 -31.525 1.00 96.62 156 GLY A O 1
ATOM 1159 N N . ARG A 1 157 ? 18.606 3.164 -30.415 1.00 96.75 157 ARG A N 1
ATOM 1160 C CA . ARG A 1 157 ? 17.355 3.773 -30.885 1.00 96.75 157 ARG A CA 1
ATOM 1161 C C . ARG A 1 157 ? 17.128 5.129 -30.224 1.00 96.75 157 ARG A C 1
ATOM 1163 O O . ARG A 1 157 ? 17.341 5.308 -29.029 1.00 96.75 157 ARG A O 1
ATOM 1170 N N . VAL A 1 158 ? 16.619 6.064 -31.020 1.00 96.12 158 VAL A N 1
ATOM 1171 C CA . VAL A 1 158 ? 16.157 7.386 -30.589 1.00 96.12 158 VAL A CA 1
ATOM 1172 C C . VAL A 1 158 ? 14.716 7.541 -31.047 1.00 96.12 158 VAL A C 1
ATOM 1174 O O . VAL A 1 158 ? 14.380 7.148 -32.166 1.00 96.12 158 VAL A O 1
ATOM 1177 N N . SER A 1 159 ? 13.858 8.099 -30.201 1.00 90.94 159 SER A N 1
ATOM 1178 C CA . SER A 1 159 ? 12.433 8.238 -30.500 1.00 90.94 159 SER A CA 1
ATOM 1179 C C . SER A 1 159 ? 11.877 9.560 -29.977 1.00 90.94 159 SER A C 1
ATOM 1181 O O . SER A 1 159 ? 12.443 10.193 -29.095 1.00 90.94 159 SER A O 1
ATOM 1183 N N . SER A 1 160 ? 10.759 10.021 -30.531 1.00 89.44 160 SER A N 1
ATOM 1184 C CA . SER A 1 160 ? 9.993 11.139 -29.962 1.00 89.44 160 SER A CA 1
ATOM 1185 C C . SER A 1 160 ? 8.972 10.680 -28.915 1.00 89.44 160 SER A C 1
ATOM 1187 O O . SER A 1 160 ? 8.415 11.509 -28.198 1.00 89.44 160 SER A O 1
ATOM 1189 N N . VAL A 1 161 ? 8.725 9.371 -28.843 1.00 87.81 161 VAL A N 1
ATOM 1190 C CA . VAL A 1 161 ? 7.826 8.694 -27.897 1.00 87.81 161 VAL A CA 1
ATOM 1191 C C . VAL A 1 161 ? 8.605 7.680 -27.059 1.00 87.81 161 VAL A C 1
ATOM 1193 O O . VAL A 1 161 ? 9.692 7.269 -27.466 1.00 87.81 161 VAL A O 1
ATOM 1196 N N . SER A 1 162 ? 8.049 7.249 -25.926 1.00 83.81 162 SER A N 1
ATOM 1197 C CA . SER A 1 162 ? 8.652 6.204 -25.090 1.00 83.81 162 SER A CA 1
ATOM 1198 C C . SER A 1 162 ? 8.913 4.925 -25.891 1.00 83.81 162 SER A C 1
ATOM 1200 O O . SER A 1 162 ? 8.062 4.482 -26.665 1.00 83.81 162 SER A O 1
ATOM 1202 N N . ILE A 1 163 ? 10.092 4.339 -25.700 1.00 91.12 163 ILE A N 1
ATOM 1203 C CA . ILE A 1 163 ? 10.524 3.091 -26.335 1.00 91.12 163 ILE A CA 1
ATOM 1204 C C . ILE A 1 163 ? 11.046 2.132 -25.271 1.00 91.12 163 ILE A C 1
ATOM 1206 O O . ILE A 1 163 ? 11.657 2.554 -24.295 1.00 91.12 163 ILE A O 1
ATOM 1210 N N . SER A 1 164 ? 10.809 0.834 -25.452 1.00 93.31 164 SER A N 1
ATOM 1211 C CA . SER A 1 164 ? 11.356 -0.183 -24.551 1.00 93.31 164 SER A CA 1
ATOM 1212 C C . SER A 1 164 ? 12.883 -0.088 -24.507 1.00 93.31 164 SER A C 1
ATOM 1214 O O . SER A 1 164 ? 13.528 -0.003 -25.552 1.00 93.31 164 SER A O 1
ATOM 1216 N N . GLY A 1 165 ? 13.448 -0.103 -23.300 1.00 94.25 165 GLY A N 1
ATOM 1217 C CA . GLY A 1 165 ? 14.883 0.078 -23.070 1.00 94.25 165 GLY A CA 1
ATOM 1218 C C . GLY A 1 165 ? 15.315 1.506 -22.728 1.00 94.25 165 GLY A C 1
ATOM 1219 O O . GLY A 1 165 ? 16.454 1.670 -22.315 1.00 94.25 165 GLY A O 1
ATOM 1220 N N . ASP A 1 166 ? 14.443 2.513 -22.857 1.00 96.19 166 ASP A N 1
ATOM 1221 C CA . ASP A 1 166 ? 14.681 3.886 -22.374 1.00 96.19 166 ASP A CA 1
ATOM 1222 C C . ASP A 1 166 ? 14.320 3.963 -20.881 1.00 96.19 166 ASP A C 1
ATOM 1224 O O . ASP A 1 166 ? 13.191 4.278 -20.502 1.00 96.19 166 ASP A O 1
ATOM 1228 N N . VAL A 1 167 ? 15.268 3.559 -20.037 1.00 95.62 167 VAL A N 1
ATOM 1229 C CA . VAL A 1 167 ? 15.107 3.388 -18.586 1.00 95.62 167 VAL A CA 1
ATOM 1230 C C . VAL A 1 167 ? 15.168 4.738 -17.871 1.00 95.62 167 VAL A C 1
ATOM 1232 O O . VAL A 1 167 ? 14.512 4.920 -16.842 1.00 95.62 167 VAL A O 1
ATOM 1235 N N . ASN A 1 168 ? 15.944 5.693 -18.397 1.00 94.62 168 ASN A N 1
ATOM 1236 C CA . ASN A 1 168 ? 16.067 7.033 -17.818 1.00 94.62 168 ASN A CA 1
ATOM 1237 C C . ASN A 1 168 ? 15.019 8.038 -18.347 1.00 94.62 168 ASN A C 1
ATOM 1239 O O . ASN A 1 168 ? 14.853 9.105 -17.749 1.00 94.62 168 ASN A O 1
ATOM 1243 N N . GLY A 1 169 ? 14.301 7.705 -19.426 1.00 94.31 169 GLY A N 1
ATOM 1244 C CA . GLY A 1 169 ? 13.261 8.538 -20.028 1.00 94.31 169 GLY A CA 1
ATOM 1245 C C . GLY A 1 169 ? 13.788 9.689 -20.893 1.00 94.31 169 GLY A C 1
ATOM 1246 O O . GLY A 1 169 ? 13.046 10.644 -21.150 1.00 94.31 169 GLY A O 1
ATOM 1247 N N . ASP A 1 170 ? 15.051 9.645 -21.327 1.00 95.50 170 ASP A N 1
ATOM 1248 C CA . ASP A 1 170 ? 15.686 10.674 -22.160 1.00 95.50 170 ASP A CA 1
ATOM 1249 C C . ASP A 1 170 ? 15.409 10.505 -23.666 1.00 95.50 170 ASP A C 1
ATOM 1251 O O . ASP A 1 170 ? 15.804 11.347 -24.486 1.00 95.50 170 ASP A O 1
ATOM 1255 N N . ARG A 1 171 ? 14.646 9.462 -24.017 1.00 95.38 171 ARG A N 1
ATOM 1256 C CA . ARG A 1 171 ? 14.236 9.082 -25.371 1.00 95.38 171 ARG A CA 1
ATOM 1257 C C . ARG A 1 171 ? 15.348 8.489 -26.239 1.00 95.38 171 ARG A C 1
ATOM 1259 O O . ARG A 1 171 ? 15.207 8.461 -27.471 1.00 95.38 171 ARG A O 1
ATOM 1266 N N . ARG A 1 172 ? 16.441 8.009 -25.640 1.00 96.50 172 ARG A N 1
ATOM 1267 C CA . ARG A 1 172 ? 17.573 7.372 -26.328 1.00 96.50 172 ARG A CA 1
ATOM 1268 C C . ARG A 1 172 ? 18.035 6.132 -25.574 1.00 96.50 172 ARG A C 1
ATOM 1270 O O . ARG A 1 172 ? 18.695 6.259 -24.560 1.00 96.50 172 ARG A O 1
ATOM 1277 N N . VAL A 1 173 ? 17.870 4.946 -26.154 1.00 98.00 173 VAL A N 1
ATOM 1278 C CA . VAL A 1 173 ? 18.386 3.713 -25.532 1.00 98.00 173 VAL A CA 1
ATOM 1279 C C . VAL A 1 173 ? 19.895 3.630 -25.720 1.00 98.00 173 VAL A C 1
ATOM 1281 O O . VAL A 1 173 ? 20.374 3.413 -26.837 1.00 98.00 173 VAL A O 1
ATOM 1284 N N . ASN A 1 174 ? 20.664 3.814 -24.654 1.00 97.88 174 ASN A N 1
ATOM 1285 C CA . ASN A 1 174 ? 22.119 3.870 -24.729 1.00 97.88 174 ASN A CA 1
ATOM 1286 C C . ASN A 1 174 ? 22.810 3.316 -23.460 1.00 97.88 174 ASN A C 1
ATOM 1288 O O . ASN A 1 174 ? 22.233 2.575 -22.665 1.00 97.88 174 ASN A O 1
ATOM 1292 N N . ILE A 1 175 ? 24.105 3.614 -23.297 1.00 98.06 175 ILE A N 1
ATOM 1293 C CA . ILE A 1 175 ? 24.917 3.122 -22.175 1.00 98.06 175 ILE A CA 1
ATOM 1294 C C . ILE A 1 175 ? 24.433 3.627 -20.803 1.00 98.06 175 ILE A C 1
ATOM 1296 O O . ILE A 1 175 ? 24.662 2.956 -19.799 1.00 98.06 175 ILE A O 1
ATOM 1300 N N . GLN A 1 176 ? 23.756 4.777 -20.742 1.00 97.94 176 GLN A N 1
ATOM 1301 C CA . GLN A 1 176 ? 23.121 5.283 -19.528 1.00 97.94 176 GLN A CA 1
ATOM 1302 C C . GLN A 1 176 ? 21.982 4.358 -19.071 1.00 97.94 176 GLN A C 1
ATOM 1304 O O . GLN A 1 176 ? 21.949 3.996 -17.896 1.00 97.94 176 GLN A O 1
ATOM 1309 N N . ASP A 1 177 ? 21.115 3.903 -19.980 1.00 97.81 177 ASP A N 1
ATOM 1310 C CA . ASP A 1 177 ? 20.045 2.951 -19.649 1.00 97.81 177 ASP A CA 1
ATOM 1311 C C . ASP A 1 177 ? 20.597 1.593 -19.247 1.00 97.81 177 ASP A C 1
ATOM 1313 O O . ASP A 1 177 ? 20.138 0.996 -18.275 1.00 97.81 177 ASP A O 1
ATOM 1317 N N . LEU A 1 178 ? 21.626 1.119 -19.959 1.00 97.81 178 LEU A N 1
ATOM 1318 C CA . LEU A 1 178 ? 22.298 -0.130 -19.611 1.00 97.81 178 LEU A CA 1
ATOM 1319 C C . LEU A 1 178 ? 22.905 -0.053 -18.205 1.00 97.81 178 LEU A C 1
ATOM 1321 O O . LEU A 1 178 ? 22.780 -0.997 -17.432 1.00 97.81 178 LEU A O 1
ATOM 1325 N N . SER A 1 179 ? 23.530 1.074 -17.855 1.00 97.56 179 SER A N 1
ATOM 1326 C CA . SER A 1 179 ? 24.065 1.302 -16.510 1.00 97.56 179 SER A CA 1
ATOM 1327 C C . SER A 1 179 ? 22.962 1.251 -15.446 1.00 97.56 179 SER A C 1
ATOM 1329 O O . SER A 1 179 ? 23.116 0.563 -14.434 1.00 97.56 179 SER A O 1
ATOM 1331 N N . LEU A 1 180 ? 21.816 1.902 -15.692 1.00 96.06 180 LEU A N 1
ATOM 1332 C CA . LEU A 1 180 ? 20.662 1.849 -14.789 1.00 96.06 180 LEU A CA 1
ATOM 1333 C C . LEU A 1 180 ? 20.101 0.432 -14.648 1.00 96.06 180 LEU A C 1
ATOM 1335 O O . LEU A 1 180 ? 19.850 -0.009 -13.525 1.00 96.06 180 LEU A O 1
ATOM 1339 N N . LEU A 1 181 ? 19.965 -0.307 -15.749 1.00 97.06 181 LEU A N 1
ATOM 1340 C CA . LEU A 1 181 ? 19.535 -1.700 -15.710 1.00 97.06 181 LEU A CA 1
ATOM 1341 C C . LEU A 1 181 ? 20.484 -2.553 -14.868 1.00 97.06 181 LEU A C 1
ATOM 1343 O O . LEU A 1 181 ? 20.042 -3.252 -13.960 1.00 97.06 181 LEU A O 1
ATOM 1347 N N . LEU A 1 182 ? 21.793 -2.454 -15.114 1.00 96.19 182 LEU A N 1
ATOM 1348 C CA . LEU A 1 182 ? 22.795 -3.237 -14.390 1.00 96.19 182 LEU A CA 1
ATOM 1349 C C . LEU A 1 182 ? 22.857 -2.880 -12.901 1.00 96.19 182 LEU A C 1
ATOM 1351 O O . LEU A 1 182 ? 23.043 -3.768 -12.074 1.00 96.19 182 LEU A O 1
ATOM 1355 N N . SER A 1 183 ? 22.641 -1.611 -12.541 1.00 95.25 183 SER A N 1
ATOM 1356 C CA . SER A 1 183 ? 22.554 -1.189 -11.136 1.00 95.25 183 SER A CA 1
ATOM 1357 C C . SER A 1 183 ? 21.358 -1.770 -10.375 1.00 95.25 183 SER A C 1
ATOM 1359 O O . SER A 1 183 ? 21.395 -1.822 -9.149 1.00 95.25 183 SER A O 1
ATOM 1361 N N . ASN A 1 184 ? 20.323 -2.227 -11.087 1.00 92.75 184 ASN A N 1
ATOM 1362 C CA . ASN A 1 184 ? 19.146 -2.874 -10.507 1.00 92.75 184 ASN A CA 1
ATOM 1363 C C . ASN A 1 184 ? 19.116 -4.384 -10.798 1.00 92.75 184 ASN A C 1
ATOM 1365 O O . ASN A 1 184 ? 18.141 -5.046 -10.475 1.00 92.75 184 ASN A O 1
ATOM 1369 N N . PHE A 1 185 ? 20.156 -4.957 -11.411 1.00 93.62 185 PHE A N 1
ATOM 1370 C CA . PHE A 1 185 ? 20.122 -6.346 -11.863 1.00 93.62 185 PHE A CA 1
ATOM 1371 C C . PHE A 1 185 ? 19.967 -7.329 -10.694 1.00 93.62 185 PHE A C 1
ATOM 1373 O O . PHE A 1 185 ? 20.710 -7.276 -9.714 1.00 93.62 185 PHE A O 1
ATOM 1380 N N . GLY A 1 186 ? 19.024 -8.261 -10.822 1.00 86.88 186 GLY A N 1
ATOM 1381 C CA . GLY A 1 186 ? 18.695 -9.253 -9.799 1.00 86.88 186 GLY A CA 1
ATOM 1382 C C . GLY A 1 186 ? 17.754 -8.762 -8.694 1.00 86.88 186 GLY A C 1
ATOM 1383 O O . GLY A 1 186 ? 17.501 -9.538 -7.771 1.00 86.88 186 GLY A O 1
ATOM 1384 N N . SER A 1 187 ? 17.254 -7.519 -8.770 1.00 83.50 187 SER A N 1
ATOM 1385 C CA . SER A 1 187 ? 16.176 -7.020 -7.901 1.00 83.50 187 SER A CA 1
ATOM 1386 C C . SER A 1 187 ? 14.826 -7.641 -8.231 1.00 83.50 187 SER A C 1
ATOM 1388 O O . SER A 1 187 ? 14.584 -7.853 -9.446 1.00 83.50 187 SER A O 1
#

pLDDT: mean 85.28, std 20.07, range [31.3, 98.56]

Foldseek 3Di:
DDDDDDDDDDDDDDDPDDDDDDPPPPPPPPPPPDFAQDAKDKDWPDLEDEAPPFWIKIFMWTAGPVRHTDDDQKKKAKDKDDPVDQFDWPPRIDGMITTHGDHFDKIKIKMWIDHPPDIYMDIGIHGYDYPQQLLPLVPPRALEVVSVVQLVVCAQDADPDDDRQPSVPPRHSYPVSVVSSVVRHGD

Mean predicted aligned error: 11.7 Å

Secondary structure (DSSP, 8-state):
--PPPPP--------TT---------------------EEEEEES-SEEETTS-PEEEEEEEE-TTS-EE-SS-EEEEEEE-TT-SEEEE-SBSSEEEEEE-SSEEEEEEEEEEETTEEEEEEEEEEEEPPPPTT--S-SSS-SHHHHHHHHHTTT-B-SS--TT-SSSSSB-SHHHHHHHHHTTT-

Solvent-accessible surface area (backbone atoms only — not comparable to full-atom values): 11168 Å² total; per-residue (Å²): 139,81,87,80,79,82,84,81,83,83,84,84,80,92,65,91,93,65,93,78,84,79,80,79,79,75,78,79,77,76,77,70,80,74,85,47,83,60,42,49,46,79,48,60,79,51,56,64,41,38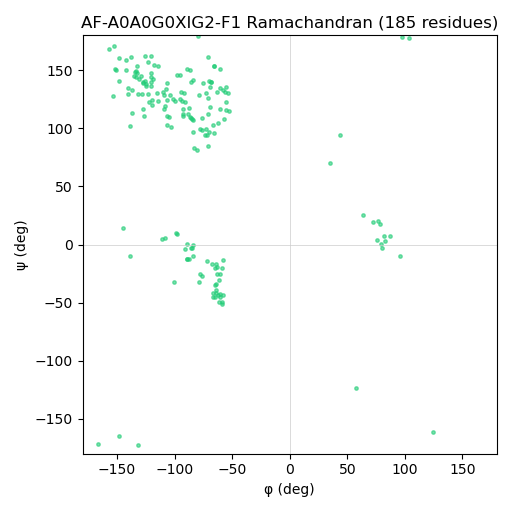,39,88,74,60,60,39,50,33,37,52,54,36,20,29,84,85,69,45,78,55,91,69,78,64,49,34,40,51,50,70,60,43,102,78,47,33,48,50,68,51,52,48,54,51,56,48,31,29,42,37,44,76,36,68,48,69,27,33,40,32,41,37,40,35,43,87,93,42,73,34,69,44,74,45,71,36,39,27,39,72,57,86,54,64,42,28,64,77,68,81,80,45,20,50,72,66,23,52,51,48,27,62,77,32,55,74,42,70,50,99,53,93,54,78,34,36,45,81,69,83,35,50,16,43,72,69,24,51,50,55,32,61,76,44,54,76,76

Radius of gyration: 33.24 Å; Cα contacts (8 Å, |Δi|>4): 343; chains: 1; bounding box: 76×22×101 Å

Sequence (187 aa):
MRYYAPYRFLVYTIISGICLYSFLSHASISHAQSITLSSVQIQAASKTATIGKGSVGLSALAYDQNNNPIWSGVTYEWGISSSNSVGSLNPLQGTISNFTPFKTGTGDVFVIARMGNQMQAVGVQMTVVAPPSPADISGDGKVTVTDLSILLSNFGRVSSVSISGDVNGDRRVNIQDLSLLLSNFGS